Protein AF-A0A2E5DAK0-F1 (afdb_monomer)

Foldseek 3Di:
DDDDDDDDDDDDDDDDDDDDDPVVVVVVPPDPVPPVPDQDPVRQVVLLVVLCVVQVNVVQLVQCVFFVGGDDDCVSLVQDLVLLVVLVVLVQVVVCVQQVFGQDPVAGTPDQGQCVVNQDPVCVVQVWGDFKDKDWPVVVRDVSQVCVLVRSNVLSSQCNQQHVPPDDDDIDMDMRGHDDCGNHPDPDQWDPCVPPDDQADSGDPDDDDDDDSDDQDVVRPHDDGGTPPVVVSDIDDDDD

Mean predicted aligned error: 11.24 Å

Sequence (240 aa):
MTRRERGVSLIVRGWLGGSMTKQQAKQKKGVEKKTPFAVSSRGLQKARQKLVAELGLEKYVLDLDLNGYAVVPPEVTGVTAAQLDRLTEVLLAKSEELVGCPFTIAEGAASELDFGDYRGTLELQSGAKPSQFQLMQLCTFDRSFRDLAVNPVATALMRYVIGPYTTRFSSHNCFVKWKGEGYGESLGLHCDQGGVPQPWGRVALNANCNWCLTDYTLADGAFACVAGSHHRNSQPVMPQ

Radius of gyration: 28.24 Å; Cα contacts (8 Å, |Δ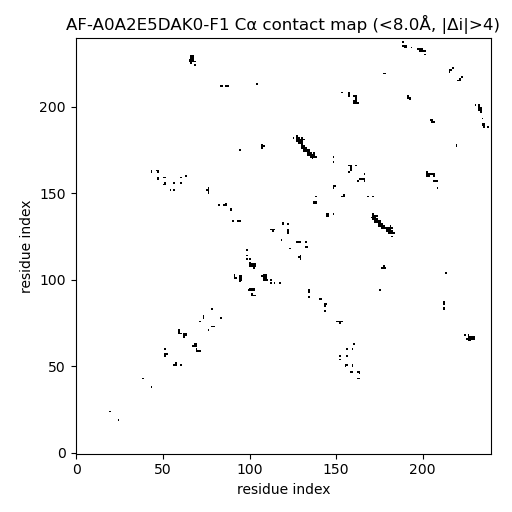i|>4): 210; chains: 1; bounding box: 59×64×84 Å

Structure (mmCIF, N/CA/C/O backbone):
data_AF-A0A2E5DAK0-F1
#
_entry.id   AF-A0A2E5DAK0-F1
#
loop_
_atom_site.group_PDB
_atom_site.id
_atom_site.type_symbol
_atom_site.label_atom_id
_atom_site.label_alt_id
_atom_site.label_comp_id
_atom_site.label_asym_id
_atom_site.label_entity_id
_atom_site.label_seq_id
_atom_site.pdbx_PDB_ins_code
_atom_site.Cartn_x
_atom_site.Cartn_y
_atom_site.Cartn_z
_atom_site.occupancy
_atom_site.B_iso_or_equiv
_atom_site.auth_seq_id
_atom_site.auth_comp_id
_atom_site.auth_asym_id
_atom_site.auth_atom_id
_atom_site.pdbx_PDB_model_num
ATOM 1 N N . MET A 1 1 ? 18.758 49.697 50.936 1.00 40.31 1 MET A N 1
ATOM 2 C CA . MET A 1 1 ? 18.368 48.790 49.840 1.00 40.31 1 MET A CA 1
ATOM 3 C C . MET A 1 1 ? 17.994 47.453 50.462 1.00 40.31 1 MET A C 1
ATOM 5 O O . MET A 1 1 ? 18.894 46.683 50.725 1.00 40.31 1 MET A O 1
ATOM 9 N N . THR A 1 2 ? 16.713 47.264 50.800 1.00 34.56 2 THR A N 1
ATOM 10 C CA . THR A 1 2 ? 15.966 45.990 50.953 1.00 34.56 2 THR A CA 1
ATOM 11 C C . THR A 1 2 ? 14.634 46.313 51.632 1.00 34.56 2 THR A C 1
ATOM 13 O O . THR A 1 2 ? 14.552 47.123 52.553 1.00 34.56 2 THR A O 1
ATOM 16 N N . ARG A 1 3 ? 13.562 45.757 51.072 1.00 30.48 3 ARG A N 1
ATOM 17 C CA . ARG A 1 3 ? 12.163 46.112 51.304 1.00 30.48 3 ARG A CA 1
ATOM 18 C C . ARG A 1 3 ? 11.497 44.986 52.106 1.00 30.48 3 ARG A C 1
ATOM 20 O O . ARG A 1 3 ? 11.548 43.847 51.670 1.00 30.48 3 ARG A O 1
ATOM 27 N N . ARG A 1 4 ? 10.921 45.376 53.251 1.00 31.42 4 ARG A N 1
ATOM 28 C CA . ARG A 1 4 ? 9.650 44.971 53.902 1.00 31.42 4 ARG A CA 1
ATOM 29 C C . ARG A 1 4 ? 9.160 43.511 53.768 1.00 31.42 4 ARG A C 1
ATOM 31 O O . ARG A 1 4 ? 8.955 43.049 52.65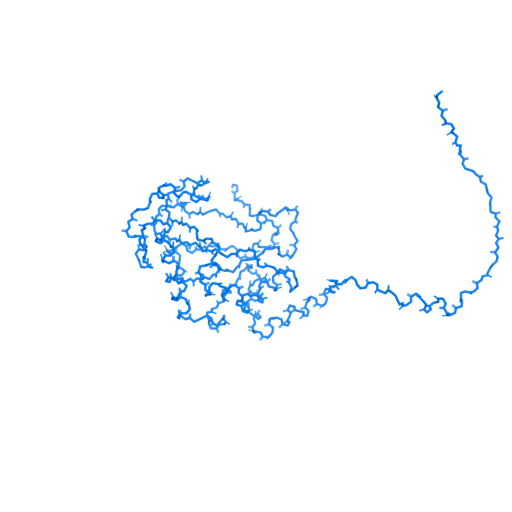9 1.00 31.42 4 ARG A O 1
ATOM 38 N N . GLU A 1 5 ? 9.037 42.767 54.881 1.00 31.27 5 GLU A N 1
ATOM 39 C CA . GLU A 1 5 ? 7.862 42.658 55.806 1.00 31.27 5 GLU A CA 1
ATOM 40 C C . GLU A 1 5 ? 6.700 41.817 55.230 1.00 31.27 5 GLU A C 1
ATOM 42 O O . GLU A 1 5 ? 6.468 41.853 54.034 1.00 31.27 5 GLU A O 1
ATOM 47 N N . ARG A 1 6 ? 5.850 41.096 55.972 1.00 29.55 6 ARG A N 1
ATOM 48 C CA . ARG A 1 6 ? 5.701 40.717 57.389 1.00 29.55 6 ARG A CA 1
ATOM 49 C C . ARG A 1 6 ? 4.697 39.547 57.412 1.00 29.55 6 ARG A C 1
ATOM 51 O O . ARG A 1 6 ? 3.859 39.436 56.520 1.00 29.55 6 ARG A O 1
ATOM 58 N N . GLY A 1 7 ? 4.796 38.702 58.437 1.00 28.83 7 GLY A N 1
ATOM 59 C CA . GLY A 1 7 ? 3.911 37.563 58.679 1.00 28.83 7 GLY A CA 1
ATOM 60 C C . GLY A 1 7 ? 2.454 37.942 58.957 1.00 28.83 7 GLY A C 1
ATOM 61 O O . GLY A 1 7 ? 2.141 39.049 59.394 1.00 28.83 7 GLY A O 1
ATOM 62 N N . VAL A 1 8 ? 1.576 36.978 58.691 1.00 25.95 8 VAL A N 1
ATOM 63 C CA . VAL A 1 8 ? 0.124 37.056 58.854 1.00 25.95 8 VAL A CA 1
ATOM 64 C C . VAL A 1 8 ? -0.276 36.446 60.192 1.00 25.95 8 VAL A C 1
ATOM 66 O O . VAL A 1 8 ? 0.151 35.342 60.524 1.00 25.95 8 VAL A O 1
ATOM 69 N N . SER A 1 9 ? -1.153 37.136 60.921 1.00 24.05 9 SER A N 1
ATOM 70 C CA . SER A 1 9 ? -2.039 36.506 61.894 1.00 24.05 9 SER A CA 1
ATOM 71 C C . SER A 1 9 ? -3.313 37.329 62.108 1.00 24.05 9 SER A C 1
ATOM 73 O O . SER A 1 9 ? -3.270 38.559 62.092 1.00 24.05 9 SER A O 1
ATOM 75 N N . LEU A 1 10 ? -4.383 36.582 62.408 1.00 23.94 10 LEU A N 1
ATOM 76 C CA . LEU A 1 10 ? -5.485 36.868 63.337 1.00 23.94 10 LEU A CA 1
ATOM 77 C C . LEU A 1 10 ? -6.918 37.140 62.784 1.00 23.94 10 LEU A C 1
ATOM 79 O O . LEU A 1 10 ? -7.191 38.112 62.092 1.00 23.94 10 LEU A O 1
ATOM 83 N N . ILE A 1 11 ? -7.823 36.295 63.312 1.00 27.47 11 ILE A N 1
ATOM 84 C CA . ILE A 1 11 ? -9.233 36.475 63.742 1.00 27.47 11 ILE A CA 1
ATOM 85 C C . ILE A 1 11 ? -10.407 36.275 62.766 1.00 27.47 11 ILE A C 1
ATOM 87 O O . ILE A 1 11 ? -10.639 36.997 61.805 1.00 27.47 11 ILE A O 1
ATOM 91 N N . VAL A 1 12 ? -11.235 35.318 63.200 1.00 33.38 12 VAL A N 1
ATOM 92 C CA . VAL A 1 12 ? -12.603 34.946 62.820 1.00 33.38 12 VAL A CA 1
ATOM 93 C C . VAL A 1 12 ? -13.643 35.965 63.317 1.00 33.38 12 VAL A C 1
ATOM 95 O O . VAL A 1 12 ? -13.653 36.311 64.496 1.00 33.38 12 VAL A O 1
ATOM 98 N N . ARG A 1 13 ? -14.625 36.314 62.475 1.00 27.95 13 ARG A N 1
ATOM 99 C CA . ARG A 1 13 ? -16.003 36.643 62.900 1.00 27.95 13 ARG A CA 1
ATOM 100 C C . ARG A 1 13 ? -16.998 36.071 61.888 1.00 27.95 13 ARG A C 1
ATOM 102 O O . ARG A 1 13 ? -16.832 36.257 60.688 1.00 27.95 13 ARG A O 1
ATOM 109 N N . GLY A 1 14 ? -17.994 35.342 62.388 1.00 30.47 14 GLY A N 1
ATOM 110 C CA . GLY A 1 14 ? -19.021 34.675 61.588 1.00 30.47 14 GLY A CA 1
ATOM 111 C C . GLY A 1 14 ? -20.203 35.570 61.216 1.00 30.47 14 GLY A C 1
ATOM 112 O O . GLY A 1 14 ? -20.464 36.573 61.878 1.00 30.47 14 GLY A O 1
ATOM 113 N N . TRP A 1 15 ? -20.954 35.152 60.193 1.00 26.44 15 TRP A N 1
ATOM 114 C CA . TRP A 1 15 ? -22.358 35.519 60.016 1.00 26.44 15 TRP A CA 1
ATOM 115 C C . TRP A 1 15 ? -23.132 34.444 59.234 1.00 26.44 15 TRP A C 1
ATOM 117 O O . TRP A 1 15 ? -22.549 33.605 58.550 1.00 26.44 15 TRP A O 1
ATOM 127 N N . LEU A 1 16 ? -24.444 34.453 59.454 1.00 31.69 16 LEU A N 1
ATOM 128 C CA . LEU A 1 16 ? -25.414 33.367 59.339 1.00 31.69 16 LEU A CA 1
ATOM 129 C C . LEU A 1 16 ? -25.914 33.035 57.919 1.00 31.69 16 LEU A C 1
ATOM 131 O O . LEU A 1 16 ? -25.930 33.867 57.020 1.00 31.69 16 LEU A O 1
ATOM 135 N N . GLY A 1 17 ? -26.396 31.791 57.814 1.00 37.12 17 GLY A N 1
ATOM 136 C CA . GLY A 1 17 ? -27.348 31.207 56.862 1.00 37.12 17 GLY A CA 1
ATOM 137 C C . GLY A 1 17 ? -27.966 32.077 55.763 1.00 37.12 17 GLY A C 1
ATOM 138 O O . GLY A 1 17 ? -28.750 32.982 56.025 1.00 37.12 17 GLY A O 1
ATOM 139 N N . GLY A 1 18 ? -27.757 31.642 54.520 1.00 33.09 18 GLY A N 1
ATOM 140 C CA . GLY A 1 18 ? -28.614 31.957 53.380 1.00 33.09 18 GLY A CA 1
ATOM 141 C C . GLY A 1 18 ? -28.899 30.682 52.588 1.00 33.09 18 GLY A C 1
ATOM 142 O O . GLY A 1 18 ? -27.988 30.088 52.012 1.00 33.09 18 GLY A O 1
ATOM 143 N N . SER A 1 19 ? -30.153 30.227 52.579 1.00 44.28 19 SER A N 1
ATOM 144 C CA . SER A 1 19 ? -30.584 29.088 51.765 1.00 44.28 19 SER A CA 1
ATOM 145 C C . SER A 1 19 ? -30.458 29.425 50.277 1.00 44.28 19 SER A C 1
ATOM 147 O O . SER A 1 19 ? -31.072 30.388 49.812 1.00 44.28 19 SER A O 1
ATOM 149 N N . MET A 1 20 ? -29.726 28.613 49.511 1.00 43.25 20 MET A N 1
ATOM 150 C CA . MET A 1 20 ? -29.756 28.688 48.048 1.00 43.25 20 MET A CA 1
ATOM 151 C C . MET A 1 20 ? -31.170 28.370 47.550 1.00 43.25 20 MET A C 1
ATOM 153 O O . MET A 1 20 ? -31.687 27.268 47.745 1.00 43.25 20 MET A O 1
ATOM 157 N N . THR A 1 21 ? -31.805 29.332 46.888 1.00 56.03 21 THR A N 1
ATOM 158 C CA . THR A 1 21 ? -33.103 29.134 46.242 1.00 56.03 21 THR A CA 1
ATOM 159 C C . THR A 1 21 ? -32.962 28.196 45.039 1.00 56.03 21 THR A C 1
ATOM 161 O O . THR A 1 21 ? -31.960 28.203 44.319 1.00 56.03 21 THR A O 1
ATOM 164 N N . LYS A 1 22 ? -34.007 27.398 44.767 1.00 50.44 22 LYS A N 1
ATOM 165 C CA . LYS A 1 22 ? -34.083 26.441 43.638 1.00 50.44 22 LYS A CA 1
ATOM 166 C C . LYS A 1 22 ? -33.814 27.072 42.253 1.00 50.44 22 LYS A C 1
ATOM 168 O O . LYS A 1 22 ? -33.585 26.341 41.291 1.00 50.44 22 LYS A O 1
ATOM 173 N N . GLN A 1 23 ? -33.803 28.404 42.143 1.00 46.31 23 GLN A N 1
ATOM 174 C CA . GLN A 1 23 ? -33.426 29.138 40.931 1.00 46.31 23 GLN A CA 1
ATOM 175 C C . GLN A 1 23 ? -31.910 29.151 40.667 1.00 46.31 23 GLN A C 1
ATOM 177 O O . GLN A 1 23 ? -31.513 28.986 39.515 1.00 46.31 23 GLN A O 1
ATOM 182 N N . GLN A 1 24 ? -31.050 29.218 41.692 1.00 42.66 24 GLN A N 1
ATOM 183 C CA . GLN A 1 24 ? -29.589 29.177 41.498 1.00 42.66 24 GLN A CA 1
ATOM 184 C C . GLN A 1 24 ? -29.078 27.766 41.152 1.00 42.66 24 GLN A C 1
ATOM 186 O O . GLN A 1 24 ? -28.102 27.614 40.416 1.00 42.66 24 GLN A O 1
ATOM 191 N N . ALA A 1 25 ? -29.791 26.717 41.578 1.00 43.03 25 ALA A N 1
ATOM 192 C CA . ALA A 1 25 ? -29.505 25.336 41.177 1.00 43.03 25 ALA A CA 1
ATOM 193 C C . ALA A 1 25 ? -29.915 25.025 39.720 1.00 43.03 25 ALA A C 1
ATOM 195 O O . ALA A 1 25 ? -29.355 24.118 39.102 1.00 43.03 25 ALA A O 1
ATOM 196 N N . LYS A 1 26 ? -30.862 25.781 39.142 1.00 40.97 26 LYS A N 1
ATOM 197 C CA . LYS A 1 26 ? -31.282 25.626 37.736 1.00 40.97 26 LYS A CA 1
ATOM 198 C C . LYS A 1 26 ? -30.338 26.317 36.747 1.00 40.97 26 LYS A C 1
ATOM 200 O O . LYS A 1 26 ? -30.220 25.853 35.619 1.00 40.97 26 LYS A O 1
ATOM 205 N N . GLN A 1 27 ? -29.610 27.351 37.170 1.00 35.75 27 GLN A N 1
ATOM 206 C CA . GLN A 1 27 ? -28.697 28.100 36.294 1.00 35.75 27 GLN A CA 1
ATOM 207 C C . GLN A 1 27 ? -27.314 27.446 36.118 1.00 35.75 27 GLN A C 1
ATOM 209 O O . GLN A 1 27 ? -26.615 27.743 35.155 1.00 35.75 27 GLN A O 1
ATOM 214 N N . LYS A 1 28 ? -26.945 26.477 36.970 1.00 36.50 28 LYS A N 1
ATOM 215 C CA . LYS A 1 28 ? -25.747 25.632 36.779 1.00 36.50 28 LYS A CA 1
ATOM 216 C C . LYS A 1 28 ? -25.962 24.414 35.866 1.00 36.50 28 LYS A C 1
ATOM 218 O O . LYS A 1 28 ? -25.006 23.697 35.593 1.00 36.50 28 LYS A O 1
ATOM 223 N N . LYS A 1 29 ? -27.182 24.173 35.369 1.00 42.81 29 LYS A N 1
ATOM 224 C CA . LYS A 1 29 ? -27.509 23.019 34.505 1.00 42.81 29 LYS A CA 1
ATOM 225 C C . LYS A 1 29 ? -27.410 23.288 32.997 1.00 42.81 29 LYS A C 1
ATOM 227 O O . LYS A 1 29 ? -27.890 22.479 32.213 1.00 42.81 29 LYS A O 1
ATOM 232 N N . GLY A 1 30 ? -26.804 24.396 32.576 1.00 46.00 30 GLY A N 1
ATOM 233 C CA . GLY A 1 30 ? -26.933 24.846 31.191 1.00 46.00 30 GLY A CA 1
ATOM 234 C C . GLY A 1 30 ? -25.714 25.521 30.590 1.00 46.00 30 GLY A C 1
ATOM 235 O O . GLY A 1 30 ? -25.911 26.463 29.846 1.00 46.00 30 GLY A O 1
ATOM 236 N N . VAL A 1 31 ? -24.489 25.073 30.882 1.00 43.28 31 VAL A N 1
ATOM 237 C CA . VAL A 1 31 ? -23.343 25.303 29.981 1.00 43.28 31 VAL A CA 1
ATOM 238 C C . VAL A 1 31 ? -22.362 24.133 30.121 1.00 43.28 31 VAL A C 1
ATOM 240 O O . VAL A 1 31 ? -21.257 24.274 30.638 1.00 43.28 31 VAL A O 1
ATOM 243 N N . GLU A 1 32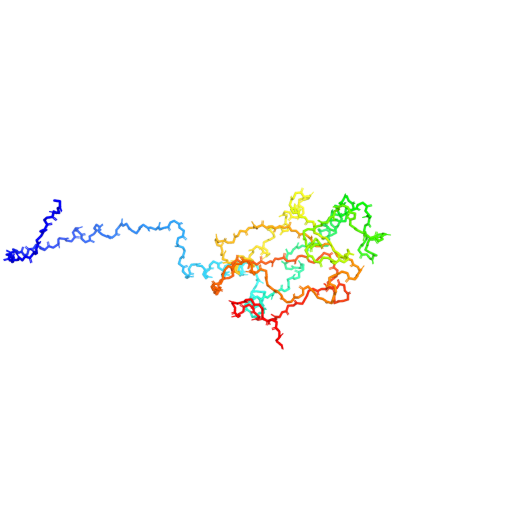 ? -22.749 22.944 29.655 1.00 45.06 32 GLU A N 1
ATOM 244 C CA . GLU A 1 32 ? -21.727 22.036 29.131 1.00 45.06 32 GLU A CA 1
ATOM 245 C C . GLU A 1 32 ? -21.143 22.752 27.911 1.00 45.06 32 GLU A C 1
ATOM 247 O O . GLU A 1 32 ? -21.757 22.785 26.842 1.00 45.06 32 GLU A O 1
ATOM 252 N N . LYS A 1 33 ? -19.973 23.381 28.069 1.00 44.38 33 LYS A N 1
ATOM 253 C CA . LYS A 1 33 ? -19.125 23.712 26.924 1.00 44.38 33 LYS A CA 1
ATOM 254 C C . LYS A 1 33 ? -18.752 22.377 26.287 1.00 44.38 33 LYS A C 1
ATOM 256 O O . LYS A 1 33 ? -17.733 21.791 26.640 1.00 44.38 33 LYS A O 1
ATOM 261 N N . LYS A 1 34 ? -19.599 21.864 25.391 1.00 46.09 34 LYS A N 1
ATOM 262 C CA . LYS A 1 34 ? -19.228 20.767 24.504 1.00 46.09 34 LYS A CA 1
ATOM 263 C C . LYS A 1 34 ? -18.052 21.277 23.693 1.00 46.09 34 LYS A C 1
ATOM 265 O O . LYS A 1 34 ? -18.216 22.102 22.798 1.00 46.09 34 LYS A O 1
ATOM 270 N N . THR A 1 35 ? -16.856 20.836 24.062 1.00 46.69 35 THR A N 1
ATOM 271 C CA . THR A 1 35 ? -15.675 20.956 23.220 1.00 46.69 35 THR A CA 1
ATOM 272 C C . THR A 1 35 ? -16.076 20.395 21.857 1.00 46.69 35 THR A C 1
ATOM 274 O O . THR A 1 35 ? -16.517 19.244 21.805 1.00 46.69 35 THR A O 1
ATOM 277 N N . PRO A 1 36 ? -15.982 21.173 20.765 1.00 46.22 36 PRO A N 1
ATOM 278 C CA . PRO A 1 36 ? -16.636 20.846 19.494 1.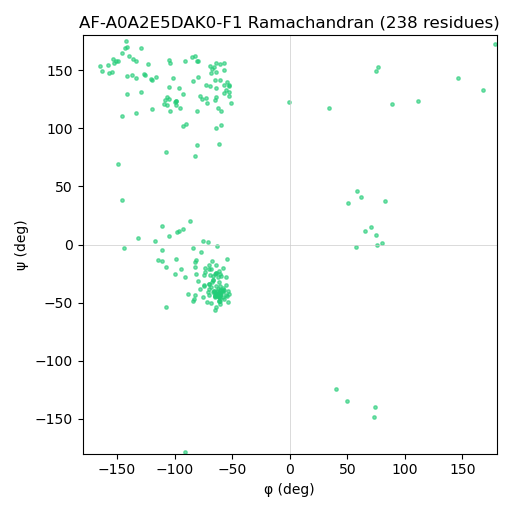00 46.22 36 PRO A CA 1
ATOM 279 C C . PRO A 1 36 ? -16.141 19.546 18.828 1.00 46.22 36 PRO A C 1
ATOM 281 O O . PRO A 1 36 ? -16.683 19.139 17.808 1.00 46.22 36 PRO A O 1
ATOM 284 N N . PHE A 1 37 ? -15.163 18.858 19.429 1.00 53.44 37 PHE A N 1
ATOM 285 C CA . PHE A 1 37 ? -14.540 17.637 18.917 1.00 53.44 37 PHE A CA 1
ATOM 286 C C . PHE A 1 37 ? -14.425 16.491 19.938 1.00 53.44 37 PHE A C 1
ATOM 288 O O . PHE A 1 37 ? -13.831 15.460 19.629 1.00 53.44 37 PHE A O 1
ATOM 295 N N . ALA A 1 38 ? -14.976 16.622 21.150 1.00 63.38 38 ALA A N 1
ATOM 296 C CA . ALA A 1 38 ? -14.872 15.564 22.156 1.00 63.38 38 ALA A CA 1
ATOM 297 C C . ALA A 1 38 ? -15.913 14.456 21.908 1.00 63.38 38 ALA A C 1
ATOM 299 O O . ALA A 1 38 ? -17.008 14.463 22.472 1.00 63.38 38 ALA A O 1
ATOM 300 N N . VAL A 1 39 ? -15.580 13.485 21.053 1.00 73.38 39 VAL A N 1
ATOM 301 C CA . VAL A 1 39 ? -16.362 12.247 20.917 1.00 73.38 39 VAL A CA 1
ATOM 302 C C . VAL A 1 39 ? -16.025 11.323 22.088 1.00 73.38 39 VAL A C 1
ATOM 304 O O . VAL A 1 39 ? -14.859 11.039 22.350 1.00 73.38 39 VAL A O 1
ATOM 307 N N . SER A 1 40 ? -17.043 10.838 22.804 1.00 82.75 40 SER A N 1
ATOM 308 C CA . SER A 1 40 ? -16.839 9.869 23.892 1.00 82.75 40 SER A CA 1
ATOM 309 C C . SER A 1 40 ? -16.202 8.565 23.387 1.00 82.75 40 SER A C 1
ATOM 311 O O . SER A 1 40 ? -16.408 8.180 22.236 1.00 82.75 40 SER A O 1
ATOM 313 N N . SER A 1 41 ? -15.510 7.824 24.258 1.00 83.31 41 SER A N 1
ATOM 314 C CA . SER A 1 41 ? -14.941 6.504 23.925 1.00 83.31 41 SER A CA 1
ATOM 315 C C . SER A 1 41 ? -15.982 5.538 23.342 1.00 83.31 41 SER A C 1
ATOM 317 O O . SER A 1 41 ? -15.737 4.896 22.323 1.00 83.31 41 SER A O 1
ATOM 319 N N . ARG A 1 42 ? -17.191 5.512 23.921 1.00 87.81 42 ARG A N 1
ATOM 320 C CA . ARG A 1 42 ? -18.338 4.754 23.390 1.00 87.81 42 ARG A CA 1
ATOM 321 C C . ARG A 1 42 ? -18.769 5.232 22.003 1.00 87.81 42 ARG A C 1
ATOM 323 O O . ARG A 1 42 ? -19.136 4.416 21.165 1.00 87.81 42 ARG A O 1
ATOM 330 N N . GLY A 1 43 ? -18.726 6.540 21.752 1.00 89.88 43 GLY A N 1
ATOM 331 C CA . GLY A 1 43 ? -19.008 7.116 20.436 1.00 89.88 43 GLY A CA 1
ATOM 332 C C . GLY A 1 43 ? -17.984 6.689 19.382 1.00 89.88 43 GLY A C 1
ATOM 333 O O . GLY A 1 43 ? -18.373 6.290 18.289 1.00 89.88 43 GLY A O 1
ATOM 334 N N . LEU A 1 44 ? -16.694 6.693 19.730 1.00 89.38 44 LEU A N 1
ATOM 335 C CA . LEU A 1 44 ? -15.619 6.224 18.849 1.00 89.38 44 LEU A CA 1
ATOM 336 C C . LEU A 1 44 ? -15.762 4.735 18.519 1.00 89.38 44 LEU A C 1
ATOM 338 O O . LEU A 1 44 ? -15.637 4.355 17.357 1.00 89.38 44 LEU A O 1
ATOM 342 N N . GLN A 1 45 ? -16.072 3.902 19.516 1.00 90.44 45 GLN A N 1
ATOM 343 C CA . GLN A 1 45 ? -16.282 2.469 19.307 1.00 90.44 45 GLN A CA 1
ATOM 344 C C . GLN A 1 45 ? -17.473 2.201 18.380 1.00 90.44 45 GLN A C 1
ATOM 346 O O . GLN A 1 45 ? -17.343 1.425 17.438 1.00 90.44 45 GLN A O 1
ATOM 351 N N . LYS A 1 46 ? -18.601 2.895 18.582 1.00 93.62 46 LYS A N 1
ATOM 352 C CA . LYS A 1 46 ? -19.759 2.801 17.680 1.00 93.62 46 LYS A CA 1
ATOM 353 C C . LYS A 1 46 ? -19.419 3.234 16.254 1.00 93.62 46 LYS A C 1
ATOM 355 O O . LYS A 1 46 ? -19.847 2.584 15.308 1.00 93.62 46 LYS A O 1
ATOM 360 N N . ALA A 1 47 ? -18.649 4.311 16.089 1.00 93.81 47 ALA A N 1
ATOM 361 C CA . ALA A 1 47 ? -18.228 4.777 14.769 1.00 93.81 47 ALA A CA 1
ATOM 362 C C . ALA A 1 47 ? -17.327 3.754 14.058 1.00 93.81 47 ALA A C 1
ATOM 364 O O . ALA A 1 47 ? -17.528 3.497 12.875 1.00 93.81 47 ALA A O 1
ATOM 365 N N . ARG A 1 48 ? -16.389 3.122 14.780 1.00 93.62 48 ARG A N 1
ATOM 366 C CA . ARG A 1 48 ? -15.578 2.014 14.250 1.00 93.62 48 ARG A CA 1
ATOM 367 C C . ARG A 1 48 ? -16.442 0.832 13.823 1.00 93.62 48 ARG A C 1
ATOM 369 O O . ARG A 1 48 ? -16.328 0.390 12.691 1.00 93.62 48 ARG A O 1
ATOM 376 N N . GLN A 1 49 ? -17.337 0.369 14.695 1.00 93.88 49 GLN A N 1
ATOM 377 C CA . GLN A 1 49 ? -18.240 -0.749 14.395 1.00 93.88 49 GLN A CA 1
ATOM 378 C C . GLN A 1 49 ? -19.099 -0.475 13.161 1.00 93.88 49 GLN A C 1
ATOM 380 O O . GLN A 1 49 ? -19.267 -1.354 12.326 1.00 93.88 49 GLN A O 1
ATOM 385 N N . LYS A 1 50 ? -19.593 0.759 13.019 1.00 95.00 50 LYS A N 1
ATOM 386 C CA . LYS A 1 50 ? -20.370 1.174 11.853 1.00 95.00 50 LYS A CA 1
ATOM 387 C C . LYS A 1 50 ? -19.565 1.062 10.550 1.00 95.00 50 LYS A C 1
ATOM 389 O O . LYS A 1 50 ? -20.063 0.464 9.608 1.00 95.00 50 LYS A O 1
ATOM 394 N N . LEU A 1 51 ? -18.332 1.585 10.517 1.00 93.81 51 LEU A N 1
ATOM 395 C CA . LEU A 1 51 ? -17.452 1.509 9.337 1.00 93.81 51 LEU A CA 1
ATOM 396 C C . LEU A 1 51 ? -17.206 0.064 8.885 1.00 93.81 51 LEU A C 1
ATOM 398 O O . LEU A 1 51 ? -17.142 -0.208 7.692 1.00 93.81 51 LEU A O 1
ATOM 402 N N . VAL A 1 52 ? -17.048 -0.839 9.853 1.00 94.50 52 VAL A N 1
ATOM 403 C CA . VAL A 1 52 ? -16.777 -2.257 9.604 1.00 94.50 52 VAL A CA 1
ATOM 404 C C . VAL A 1 52 ? -18.018 -2.961 9.067 1.00 94.50 52 VAL A C 1
ATOM 406 O O . VAL A 1 52 ? -17.937 -3.608 8.027 1.00 94.50 52 VAL A O 1
ATOM 409 N N . ALA A 1 53 ? -19.160 -2.782 9.731 1.00 96.25 53 ALA A N 1
ATOM 410 C CA . ALA A 1 53 ? -20.397 -3.479 9.395 1.00 96.25 53 ALA A CA 1
ATOM 411 C C . ALA A 1 53 ? -20.989 -3.048 8.044 1.00 96.25 53 ALA A C 1
ATOM 413 O O . ALA A 1 53 ? -21.526 -3.877 7.319 1.00 96.25 53 ALA A O 1
ATOM 414 N N . GLU A 1 54 ? -20.884 -1.764 7.678 1.00 96.25 54 GLU A N 1
ATOM 415 C CA . GLU A 1 54 ? -21.407 -1.260 6.396 1.00 96.25 54 GLU A CA 1
ATOM 416 C C . GLU A 1 54 ? -20.697 -1.866 5.175 1.00 96.25 54 GLU A C 1
ATOM 418 O O . GLU A 1 54 ? -21.280 -1.914 4.095 1.00 96.25 54 GLU A O 1
ATOM 423 N N . LEU A 1 55 ? -19.456 -2.328 5.348 1.00 96.88 55 LEU A N 1
ATOM 424 C CA . LEU A 1 55 ? -18.608 -2.860 4.279 1.00 96.88 55 LEU A CA 1
ATOM 425 C C . LEU A 1 55 ? -18.243 -4.344 4.473 1.00 96.88 55 LEU A C 1
ATOM 427 O O . LEU A 1 55 ? -17.481 -4.883 3.675 1.00 96.88 55 LEU A O 1
ATOM 431 N N . GLY A 1 56 ? -18.754 -5.002 5.521 1.00 97.56 56 GLY A N 1
ATOM 432 C CA . GLY A 1 56 ? -18.459 -6.409 5.822 1.00 97.56 56 GLY A CA 1
ATOM 433 C C . GLY A 1 56 ? -16.975 -6.685 6.102 1.00 97.56 56 GLY A C 1
ATOM 434 O O . GLY A 1 56 ? -16.412 -7.658 5.597 1.00 97.56 56 GLY A O 1
ATOM 435 N N . LEU A 1 57 ? -16.305 -5.793 6.842 1.00 98.44 57 LEU A N 1
ATOM 436 C CA . LEU A 1 57 ? -14.848 -5.826 7.040 1.00 98.44 57 LEU A CA 1
ATOM 437 C C . LEU A 1 57 ? -14.398 -6.529 8.330 1.00 98.44 57 LEU A C 1
ATOM 439 O O . LEU A 1 57 ? -13.232 -6.414 8.710 1.00 98.44 57 LEU A O 1
ATOM 443 N N . GLU A 1 58 ? -15.289 -7.242 9.021 1.00 98.19 58 GLU A N 1
ATOM 444 C CA . GLU A 1 58 ? -15.045 -7.818 10.350 1.00 98.19 58 GLU A CA 1
ATOM 445 C C . GLU A 1 58 ? -13.812 -8.720 10.370 1.00 98.19 58 GLU A C 1
ATOM 447 O O . GLU A 1 58 ? -12.983 -8.621 11.275 1.00 98.19 58 GLU A O 1
ATOM 452 N N . LYS A 1 59 ? -13.663 -9.560 9.340 1.00 98.00 59 LYS A N 1
ATOM 453 C CA . LYS A 1 59 ? -12.509 -10.452 9.188 1.00 98.00 59 LYS A CA 1
ATOM 454 C C . LYS A 1 59 ? -11.195 -9.668 9.102 1.00 98.00 59 LYS A C 1
ATOM 456 O O . LYS A 1 59 ? -10.253 -9.977 9.819 1.00 98.00 59 LYS A O 1
ATOM 461 N N . TYR A 1 60 ? -11.137 -8.642 8.255 1.00 98.50 60 TYR A N 1
ATOM 462 C CA . TYR A 1 60 ? -9.909 -7.871 8.026 1.00 98.50 60 TYR A CA 1
ATOM 463 C C . TYR A 1 60 ? -9.532 -7.022 9.235 1.00 98.50 60 TYR A C 1
ATOM 465 O O . TYR A 1 60 ? -8.356 -6.842 9.534 1.00 98.50 60 TYR A O 1
ATOM 473 N N . VAL A 1 61 ? -10.530 -6.524 9.961 1.00 97.62 61 VAL A N 1
ATOM 474 C CA . VAL A 1 61 ? -10.307 -5.861 11.243 1.00 97.62 61 VAL A CA 1
ATOM 475 C C . VAL A 1 61 ? -9.747 -6.822 12.288 1.00 97.62 61 VAL A C 1
ATOM 477 O O . VAL A 1 61 ? -8.815 -6.451 12.996 1.00 97.62 61 VAL A O 1
ATOM 480 N N . LEU A 1 62 ? -10.260 -8.052 12.358 1.00 97.88 62 LEU A N 1
ATOM 481 C CA . LEU A 1 62 ? -9.709 -9.071 13.247 1.00 97.88 62 LEU A CA 1
ATOM 482 C C . LEU A 1 62 ? -8.246 -9.385 12.899 1.00 97.88 62 LEU A C 1
ATOM 484 O O . LEU A 1 62 ? -7.411 -9.449 13.800 1.00 97.88 62 LEU A O 1
ATOM 488 N N . ASP A 1 63 ? -7.924 -9.516 11.610 1.00 98.25 63 ASP A N 1
ATOM 489 C CA . ASP A 1 63 ? -6.547 -9.725 11.148 1.00 98.25 63 ASP A CA 1
ATOM 490 C C . ASP A 1 63 ? -5.634 -8.551 11.543 1.00 98.25 63 ASP A C 1
ATOM 492 O O . ASP A 1 63 ? -4.542 -8.774 12.064 1.00 98.25 63 ASP A O 1
ATOM 496 N N . LEU A 1 64 ? -6.091 -7.303 11.389 1.00 96.94 64 LEU A N 1
ATOM 497 C CA . LEU A 1 64 ? -5.343 -6.119 11.833 1.00 96.94 64 LEU A CA 1
ATOM 498 C C . LEU A 1 64 ? -5.114 -6.116 13.348 1.00 96.94 64 LEU A C 1
ATOM 500 O O . LEU A 1 64 ? -4.002 -5.838 13.801 1.00 96.94 64 LEU A O 1
ATOM 504 N N . ASP A 1 65 ? -6.142 -6.434 14.133 1.00 96.00 65 ASP A N 1
ATOM 505 C CA . ASP A 1 65 ? -6.047 -6.431 15.590 1.00 96.00 65 ASP A CA 1
ATOM 506 C C . ASP A 1 65 ? -5.095 -7.522 16.095 1.00 96.00 65 ASP A C 1
ATOM 508 O O . ASP A 1 65 ? -4.306 -7.241 16.993 1.00 96.00 65 ASP A O 1
ATOM 512 N N . LEU A 1 66 ? -5.122 -8.726 15.511 1.00 97.19 66 LEU A N 1
ATOM 513 C CA . LEU A 1 66 ? -4.287 -9.860 15.930 1.00 97.19 66 LEU A CA 1
ATOM 514 C C . LEU A 1 66 ? -2.867 -9.813 15.354 1.00 97.19 66 LEU A C 1
ATOM 516 O O . LEU A 1 66 ? -1.894 -10.079 16.059 1.00 97.19 66 LEU A O 1
ATOM 520 N N . ASN A 1 67 ? -2.739 -9.492 14.068 1.00 97.38 67 ASN A N 1
ATOM 521 C CA . ASN A 1 67 ? -1.497 -9.671 13.319 1.00 97.38 67 ASN A CA 1
ATOM 522 C C . ASN A 1 67 ? -0.783 -8.351 13.020 1.00 97.38 67 ASN A C 1
ATOM 524 O O . ASN A 1 67 ? 0.410 -8.371 12.722 1.00 97.38 67 ASN A O 1
ATOM 528 N N . GLY A 1 68 ? -1.482 -7.216 13.093 1.00 95.50 68 GLY A N 1
ATOM 529 C CA . GLY A 1 68 ? -0.950 -5.907 12.709 1.00 95.50 68 GLY A CA 1
ATOM 530 C C . GLY A 1 68 ? -0.976 -5.648 11.199 1.00 95.50 68 GLY A C 1
ATOM 531 O O . GLY A 1 68 ? -0.554 -4.583 10.759 1.00 95.50 68 GLY A O 1
ATOM 532 N N . TYR A 1 69 ? -1.487 -6.593 10.405 1.00 96.50 69 TYR A N 1
ATOM 533 C CA . TYR A 1 69 ? -1.693 -6.462 8.964 1.00 96.50 69 TYR A CA 1
ATOM 534 C C . TYR A 1 69 ? -2.903 -7.293 8.520 1.00 96.50 69 TYR A C 1
ATOM 536 O O . TYR A 1 69 ? -3.290 -8.248 9.191 1.00 96.50 69 TYR A O 1
ATOM 544 N N . ALA A 1 70 ? -3.477 -6.941 7.372 1.00 97.50 70 ALA A N 1
ATOM 545 C CA . ALA A 1 70 ? -4.521 -7.715 6.710 1.00 97.50 70 ALA A CA 1
ATOM 546 C C . ALA A 1 70 ? -4.313 -7.685 5.194 1.00 97.50 70 ALA A C 1
ATOM 548 O O . ALA A 1 70 ? -3.894 -6.665 4.643 1.00 97.50 70 ALA A O 1
ATOM 549 N N . VAL A 1 71 ? -4.633 -8.793 4.526 1.00 96.69 71 VAL A N 1
ATOM 550 C CA . VAL A 1 71 ? -4.620 -8.899 3.061 1.00 96.69 71 VAL A CA 1
ATOM 551 C C . VAL A 1 71 ? -6.061 -8.863 2.576 1.00 96.69 71 VAL A C 1
ATOM 553 O O . VAL A 1 71 ? -6.847 -9.754 2.897 1.00 96.69 71 VAL A O 1
ATOM 556 N N . VAL A 1 72 ? -6.413 -7.819 1.828 1.00 97.75 72 VAL A N 1
ATOM 557 C CA . VAL A 1 72 ? -7.775 -7.593 1.331 1.00 97.75 72 VAL A CA 1
ATOM 558 C C . VAL A 1 72 ? -7.792 -7.831 -0.176 1.00 97.75 72 VAL A C 1
ATOM 560 O O . VAL A 1 72 ? -7.048 -7.155 -0.888 1.00 97.75 72 VAL A O 1
ATOM 563 N N . PRO A 1 73 ? -8.607 -8.768 -0.683 1.00 96.75 73 PRO A N 1
ATOM 564 C CA . PRO A 1 73 ? -8.578 -9.117 -2.091 1.00 96.75 73 PRO A CA 1
ATOM 565 C C . PRO A 1 73 ? -9.400 -8.120 -2.941 1.00 96.75 73 PRO A C 1
ATOM 567 O O . PRO A 1 73 ? -10.237 -7.374 -2.402 1.00 96.75 73 PRO A O 1
ATOM 570 N N . PRO A 1 74 ? -9.180 -8.076 -4.268 1.00 95.75 74 PRO A N 1
ATOM 571 C CA . PRO A 1 74 ? -9.851 -7.138 -5.170 1.00 95.75 74 PRO A CA 1
ATOM 572 C C . PRO A 1 74 ? -11.383 -7.187 -5.109 1.00 95.75 74 PRO A C 1
ATOM 574 O O . PRO A 1 74 ? -12.026 -6.141 -5.155 1.00 95.75 74 PRO A O 1
ATOM 577 N N . GLU A 1 75 ? -11.979 -8.364 -4.898 1.00 96.81 75 GLU A N 1
ATOM 578 C CA . GLU A 1 75 ? -13.437 -8.558 -4.835 1.00 96.81 75 GLU A CA 1
ATOM 579 C C . GLU A 1 75 ? -14.077 -7.814 -3.658 1.00 96.81 75 GLU A C 1
ATOM 581 O O . GLU A 1 75 ? -15.257 -7.473 -3.707 1.00 96.81 75 GLU A O 1
ATOM 586 N N . VAL A 1 76 ? -13.301 -7.543 -2.604 1.00 98.12 76 VAL A N 1
ATOM 587 C CA . VAL A 1 76 ? -13.752 -6.741 -1.462 1.00 98.12 76 VAL A CA 1
ATOM 588 C C . VAL A 1 76 ? -13.485 -5.261 -1.694 1.00 98.12 76 VAL A C 1
ATOM 590 O O . VAL A 1 76 ? -14.339 -4.431 -1.398 1.00 98.12 76 VAL A O 1
ATOM 593 N N . THR A 1 77 ? -12.315 -4.906 -2.228 1.00 97.50 77 THR A N 1
ATOM 594 C CA . THR A 1 77 ? -11.963 -3.491 -2.453 1.00 97.50 77 THR A CA 1
ATOM 595 C C . THR A 1 77 ? -12.718 -2.857 -3.622 1.00 97.50 77 THR A C 1
ATOM 597 O O . THR A 1 77 ? -12.801 -1.629 -3.691 1.00 97.50 77 THR A O 1
ATOM 600 N N . GLY A 1 78 ? -13.256 -3.673 -4.532 1.00 97.06 78 GLY A N 1
ATOM 601 C CA . GLY A 1 78 ? -13.918 -3.239 -5.760 1.00 97.06 78 GLY A CA 1
ATOM 602 C C . GLY A 1 78 ? -12.955 -2.747 -6.843 1.00 97.06 78 GLY A C 1
ATOM 603 O O . GLY A 1 78 ? -13.408 -2.190 -7.841 1.00 97.06 78 GLY A O 1
ATOM 604 N N . VAL A 1 79 ? -11.641 -2.917 -6.655 1.00 96.69 79 VAL A N 1
ATOM 605 C CA . VAL A 1 79 ? -10.640 -2.565 -7.668 1.00 96.69 79 VAL A CA 1
ATOM 606 C C . VAL A 1 79 ? -10.643 -3.634 -8.757 1.00 96.69 79 VAL A C 1
ATOM 608 O O . VAL A 1 79 ? -10.496 -4.821 -8.487 1.00 96.69 79 VAL A O 1
ATOM 611 N N . THR A 1 80 ? -10.829 -3.207 -9.999 1.00 96.50 80 THR A N 1
ATOM 612 C CA . THR A 1 80 ? -10.907 -4.090 -11.170 1.00 96.50 80 THR A CA 1
ATOM 613 C C . THR A 1 80 ? -9.538 -4.309 -11.808 1.00 96.50 80 THR A C 1
ATOM 615 O O . THR A 1 80 ? -8.655 -3.459 -11.694 1.00 96.50 80 THR A O 1
ATOM 618 N N . ALA A 1 81 ? -9.383 -5.404 -12.557 1.00 95.00 81 ALA A N 1
ATOM 619 C CA . ALA A 1 81 ? -8.170 -5.666 -13.337 1.00 95.00 81 ALA A CA 1
ATOM 620 C C . ALA A 1 81 ? -7.825 -4.497 -14.279 1.00 95.00 81 ALA A C 1
ATOM 622 O O . ALA A 1 81 ? -6.705 -4.012 -14.259 1.00 95.00 81 ALA A O 1
ATOM 623 N N . ALA A 1 82 ? -8.816 -3.934 -14.979 1.00 95.94 82 ALA A N 1
ATOM 624 C CA . ALA A 1 82 ? -8.603 -2.784 -15.862 1.00 95.94 82 ALA A CA 1
ATOM 625 C C . ALA A 1 82 ? -8.094 -1.527 -15.126 1.00 95.94 82 ALA A C 1
ATOM 627 O O . ALA A 1 82 ? -7.341 -0.733 -15.688 1.00 95.94 82 ALA A O 1
ATOM 628 N N . GLN A 1 83 ? -8.495 -1.323 -13.864 1.00 96.25 83 GLN A N 1
ATOM 629 C CA . GLN A 1 83 ? -7.944 -0.239 -13.045 1.00 96.25 83 GLN A CA 1
ATOM 630 C C . GLN A 1 83 ? -6.493 -0.522 -12.650 1.00 96.25 83 GLN A C 1
ATOM 632 O O . GLN A 1 83 ? -5.685 0.403 -12.688 1.00 96.25 83 GLN A O 1
ATOM 637 N N . LEU A 1 84 ? -6.160 -1.770 -12.300 1.00 95.19 84 LEU A N 1
ATOM 638 C CA . LEU A 1 84 ? -4.778 -2.184 -12.031 1.00 95.19 84 LEU A CA 1
ATOM 639 C C . LEU A 1 84 ? -3.898 -2.002 -13.271 1.00 95.19 84 LEU A C 1
ATOM 641 O O . LEU A 1 84 ? -2.839 -1.392 -13.163 1.00 95.19 84 LEU A O 1
ATOM 645 N N . ASP A 1 85 ? -4.372 -2.417 -14.446 1.00 95.44 85 ASP A N 1
ATOM 646 C CA . ASP A 1 85 ? -3.661 -2.248 -15.716 1.00 95.44 85 ASP A CA 1
ATOM 647 C C . ASP A 1 85 ? -3.364 -0.770 -15.990 1.00 95.44 85 ASP A C 1
ATOM 649 O O . ASP A 1 85 ? -2.230 -0.410 -16.304 1.00 95.44 85 ASP A O 1
ATOM 653 N N . ARG A 1 86 ? -4.354 0.112 -15.787 1.00 97.00 86 ARG A N 1
ATOM 654 C CA . ARG A 1 86 ? -4.176 1.560 -15.956 1.00 97.00 86 ARG A CA 1
ATOM 655 C C . ARG A 1 86 ? -3.150 2.140 -14.983 1.00 97.00 86 ARG A C 1
ATOM 657 O O . ARG A 1 86 ? -2.341 2.980 -15.374 1.00 97.00 86 ARG A O 1
ATOM 664 N N . LEU A 1 87 ? -3.193 1.731 -13.717 1.00 97.25 87 LEU A N 1
ATOM 665 C CA . LEU A 1 87 ? -2.226 2.174 -12.711 1.00 97.25 87 LEU A CA 1
ATOM 666 C C . LEU A 1 87 ? -0.810 1.755 -13.114 1.00 97.25 87 LEU A C 1
ATOM 668 O O . LEU A 1 87 ? 0.102 2.579 -13.085 1.00 97.25 87 LEU A O 1
ATOM 672 N N . THR A 1 88 ? -0.645 0.500 -13.531 1.00 96.38 88 THR A N 1
ATOM 673 C CA . THR A 1 88 ? 0.642 -0.049 -13.955 1.00 96.38 88 THR A CA 1
ATOM 674 C C . THR A 1 88 ? 1.165 0.635 -15.215 1.00 96.38 88 THR A C 1
ATOM 676 O O . THR A 1 88 ? 2.321 1.045 -15.231 1.00 96.38 88 THR A O 1
ATOM 679 N N . GLU A 1 89 ? 0.321 0.855 -16.227 1.00 97.00 89 GLU A N 1
ATOM 680 C CA . GLU A 1 89 ? 0.669 1.600 -17.446 1.00 97.00 89 GLU A CA 1
ATOM 681 C C . GLU A 1 89 ? 1.232 2.990 -17.110 1.00 97.00 89 GLU A C 1
ATOM 683 O O . GLU A 1 89 ? 2.308 3.365 -17.580 1.00 97.00 89 GLU A O 1
ATOM 688 N N . VAL A 1 90 ? 0.539 3.746 -16.250 1.00 97.75 90 VAL A N 1
ATOM 689 C CA . VAL A 1 90 ? 0.981 5.093 -15.866 1.00 97.75 90 VAL A CA 1
ATOM 690 C C . VAL A 1 90 ? 2.295 5.048 -15.086 1.00 97.75 90 VAL A C 1
ATOM 692 O O . VAL A 1 90 ? 3.153 5.904 -15.304 1.00 97.75 90 VAL A O 1
ATOM 695 N N . LEU A 1 91 ? 2.472 4.075 -14.186 1.00 97.12 91 LEU A N 1
ATOM 696 C CA . LEU A 1 91 ? 3.719 3.934 -13.432 1.00 97.12 91 LEU A CA 1
ATOM 697 C C . LEU A 1 91 ? 4.890 3.589 -14.345 1.00 97.12 91 LEU A C 1
ATOM 699 O O . LEU A 1 91 ? 5.920 4.236 -14.221 1.00 97.12 91 LEU A O 1
ATOM 703 N N . LEU A 1 92 ? 4.732 2.651 -15.283 1.00 95.69 92 LEU A N 1
ATOM 704 C CA . LEU A 1 92 ? 5.791 2.287 -16.231 1.00 95.69 92 LEU A CA 1
ATOM 705 C C . LEU A 1 92 ? 6.200 3.484 -17.101 1.00 95.69 92 LEU A C 1
ATOM 707 O O . LEU A 1 92 ? 7.390 3.762 -17.233 1.00 95.69 92 LEU A O 1
ATOM 711 N N . ALA A 1 93 ? 5.230 4.252 -17.607 1.00 95.88 93 ALA A N 1
ATOM 712 C CA . ALA A 1 93 ? 5.515 5.467 -18.369 1.00 95.88 93 ALA A CA 1
ATOM 713 C C . ALA A 1 93 ? 6.257 6.524 -17.527 1.00 95.88 93 ALA A C 1
ATOM 715 O O . ALA A 1 93 ? 7.201 7.155 -17.999 1.00 95.88 93 ALA A O 1
ATOM 716 N N . LYS A 1 94 ? 5.860 6.710 -16.259 1.00 94.88 94 LYS A N 1
ATOM 717 C CA . LYS A 1 94 ? 6.520 7.652 -15.337 1.00 94.88 94 LYS A CA 1
ATOM 718 C C . LYS A 1 94 ? 7.907 7.187 -14.909 1.00 94.88 94 LYS A C 1
ATOM 720 O O . LYS A 1 94 ? 8.789 8.017 -14.716 1.00 94.88 94 LYS A O 1
ATOM 725 N N . SER A 1 95 ? 8.099 5.882 -14.772 1.00 92.12 95 SER A N 1
ATOM 726 C CA . SER A 1 95 ? 9.396 5.260 -14.543 1.00 92.12 95 SER A CA 1
ATOM 727 C C . SER A 1 95 ? 10.347 5.536 -15.699 1.00 92.12 95 SER A C 1
ATOM 729 O O . SER A 1 95 ? 11.457 6.000 -15.458 1.00 92.12 95 SER A O 1
ATOM 731 N N . GLU A 1 96 ? 9.906 5.323 -16.940 1.00 91.94 96 GLU A N 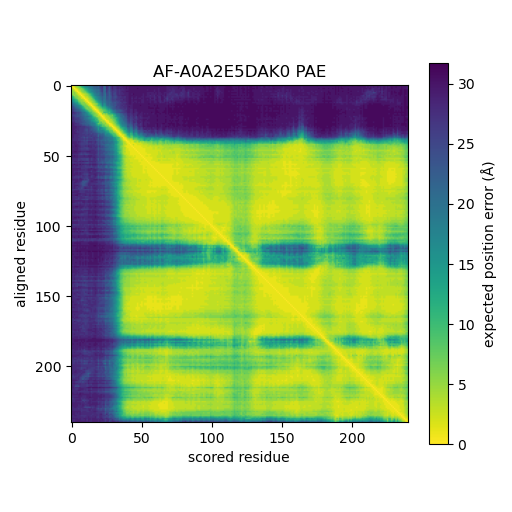1
ATOM 732 C CA . GLU A 1 96 ? 10.716 5.599 -18.129 1.00 91.94 96 GLU A CA 1
ATOM 733 C C . GLU A 1 96 ? 11.068 7.086 -18.258 1.00 91.94 96 GLU A C 1
ATOM 735 O O . GLU A 1 96 ? 12.228 7.413 -18.490 1.00 91.94 96 GLU A O 1
ATOM 740 N N . GLU A 1 97 ? 10.115 7.994 -18.021 1.00 91.19 97 GLU A N 1
ATOM 741 C CA . GLU A 1 97 ? 10.375 9.444 -17.994 1.00 91.19 97 GLU A CA 1
ATOM 742 C C . GLU A 1 97 ? 11.439 9.822 -16.949 1.00 91.19 97 GLU A C 1
ATOM 744 O O . GLU A 1 97 ? 12.256 10.711 -17.184 1.00 91.19 97 GLU A O 1
ATOM 749 N N . LEU A 1 98 ? 11.433 9.145 -15.798 1.00 86.88 98 LEU A N 1
ATOM 750 C CA . LEU A 1 98 ? 12.324 9.444 -14.682 1.00 86.88 98 LEU A CA 1
ATOM 751 C C . LEU A 1 98 ? 13.761 8.975 -14.918 1.00 86.88 98 LEU A C 1
ATOM 753 O O . LEU A 1 98 ? 14.695 9.705 -14.594 1.00 86.88 98 LEU A O 1
ATOM 757 N N . VAL A 1 99 ? 13.939 7.750 -15.422 1.00 85.44 99 VAL A N 1
ATOM 758 C CA . VAL A 1 99 ? 15.269 7.117 -15.512 1.00 85.44 99 VAL A CA 1
ATOM 759 C C . VAL A 1 99 ? 15.777 6.951 -16.945 1.00 85.44 99 VAL A C 1
ATOM 761 O O . VAL A 1 99 ? 16.901 6.503 -17.138 1.00 85.44 99 VAL A O 1
ATOM 764 N N . GLY A 1 100 ? 14.972 7.294 -17.954 1.00 87.19 100 GLY A N 1
ATOM 765 C CA . GLY A 1 100 ? 15.338 7.197 -19.370 1.00 87.19 100 GLY A CA 1
ATOM 766 C C . GLY A 1 100 ? 15.434 5.766 -19.910 1.00 87.19 100 GLY A C 1
ATOM 767 O O . GLY A 1 100 ? 16.016 5.557 -20.972 1.00 87.19 100 GLY A O 1
ATOM 768 N N . CYS A 1 101 ? 14.893 4.783 -19.187 1.00 88.44 101 CYS A N 1
ATOM 769 C CA . CYS A 1 101 ? 14.902 3.372 -19.565 1.00 88.44 101 CYS A CA 1
ATOM 770 C C . CYS A 1 101 ? 13.484 2.801 -19.484 1.00 88.44 101 CYS A C 1
ATOM 772 O O . CYS A 1 101 ? 12.837 2.960 -18.444 1.00 88.44 101 CYS A O 1
ATOM 774 N N . PRO A 1 102 ? 13.005 2.099 -20.524 1.00 90.75 102 PRO A N 1
ATOM 775 C CA . PRO A 1 102 ? 11.718 1.428 -20.469 1.00 90.75 102 PRO A CA 1
ATOM 776 C C . PRO A 1 102 ? 11.751 0.237 -19.505 1.00 90.75 102 PRO A C 1
ATOM 778 O O . PRO A 1 102 ? 12.794 -0.389 -19.280 1.00 90.75 102 PRO A O 1
ATOM 781 N N . PHE A 1 103 ? 10.575 -0.083 -18.965 1.00 90.88 103 PHE A N 1
ATOM 782 C CA . PHE A 1 103 ? 10.347 -1.227 -18.086 1.00 90.88 103 PHE A CA 1
ATOM 783 C C . PHE A 1 103 ? 9.206 -2.092 -18.610 1.00 90.88 103 PHE A C 1
ATOM 785 O O . PHE A 1 103 ? 8.208 -1.579 -19.119 1.00 90.88 103 PHE A O 1
ATOM 792 N N . THR A 1 104 ? 9.301 -3.399 -18.384 1.00 91.25 104 THR A N 1
ATOM 793 C CA . THR A 1 104 ? 8.159 -4.314 -18.483 1.00 91.25 104 THR A CA 1
ATOM 794 C C . THR A 1 104 ? 7.963 -5.051 -17.163 1.00 91.25 104 THR A C 1
ATOM 796 O O . THR A 1 104 ? 8.901 -5.220 -16.386 1.00 91.25 104 THR A O 1
ATOM 799 N N . ILE A 1 105 ? 6.740 -5.521 -16.898 1.00 89.62 105 ILE A N 1
ATOM 800 C CA . ILE A 1 105 ? 6.458 -6.328 -15.698 1.00 89.62 105 ILE A CA 1
ATOM 801 C C . ILE A 1 105 ? 7.288 -7.621 -15.703 1.00 89.62 105 ILE A C 1
ATOM 803 O O . ILE A 1 105 ? 7.768 -8.049 -14.660 1.00 89.62 105 ILE A O 1
ATOM 807 N N . ALA A 1 106 ? 7.453 -8.245 -16.873 1.00 87.38 106 ALA A N 1
ATOM 808 C CA . ALA A 1 106 ? 8.083 -9.556 -16.992 1.00 87.38 106 ALA A CA 1
ATOM 809 C C . ALA A 1 106 ? 9.616 -9.499 -16.898 1.00 87.38 106 ALA A C 1
ATOM 811 O O . ALA A 1 106 ? 10.232 -10.393 -16.318 1.00 87.38 106 ALA A O 1
ATOM 812 N N . GLU A 1 107 ? 10.231 -8.467 -17.478 1.00 85.12 107 GLU A N 1
ATOM 813 C CA . GLU A 1 107 ? 11.687 -8.396 -17.656 1.00 85.12 107 GLU A CA 1
ATOM 814 C C . GLU A 1 107 ? 12.339 -7.319 -16.779 1.00 85.12 107 GLU A C 1
ATOM 816 O O . GLU A 1 107 ? 13.549 -7.349 -16.564 1.00 85.12 107 GLU A O 1
ATOM 821 N N . GLY A 1 108 ? 11.553 -6.404 -16.204 1.00 87.19 108 GLY A N 1
ATOM 822 C CA . GLY A 1 108 ? 12.075 -5.260 -15.464 1.00 87.19 108 GLY A CA 1
ATOM 823 C C . GLY A 1 108 ? 12.651 -4.206 -16.408 1.00 87.19 108 GLY A C 1
ATOM 824 O O . GLY A 1 108 ? 12.053 -3.910 -17.442 1.00 87.19 108 GLY A O 1
ATOM 825 N N . ALA A 1 109 ? 13.780 -3.605 -16.026 1.00 87.31 109 ALA A N 1
ATOM 826 C CA . ALA A 1 109 ? 14.464 -2.592 -16.827 1.00 87.31 109 ALA A CA 1
ATOM 827 C C . ALA A 1 109 ? 15.077 -3.205 -18.098 1.00 87.31 109 ALA A C 1
ATOM 829 O O . ALA A 1 109 ? 15.721 -4.251 -18.035 1.00 87.31 109 ALA A O 1
ATOM 830 N N . ALA A 1 110 ? 14.929 -2.531 -19.240 1.00 87.69 110 ALA A N 1
ATOM 831 C CA . ALA A 1 110 ? 15.501 -2.984 -20.512 1.00 87.69 110 ALA A CA 1
ATOM 832 C C . ALA A 1 110 ? 17.039 -2.887 -20.583 1.00 87.69 110 ALA A C 1
ATOM 834 O O . ALA A 1 110 ? 17.663 -3.517 -21.438 1.00 87.69 110 ALA A O 1
ATOM 835 N N . SER A 1 111 ? 17.657 -2.101 -19.704 1.00 85.31 111 SER A N 1
ATOM 836 C CA . SER A 1 111 ? 19.108 -1.980 -19.571 1.00 85.31 111 SER A CA 1
ATOM 837 C C . SER A 1 111 ? 19.512 -1.897 -18.104 1.00 85.31 111 SER A C 1
ATOM 839 O O . SER A 1 111 ? 18.692 -1.584 -17.239 1.00 85.31 111 SER A O 1
ATOM 841 N N . GLU A 1 112 ? 20.793 -2.141 -17.816 1.00 82.31 112 GLU A N 1
ATOM 842 C CA . GLU A 1 112 ? 21.338 -1.830 -16.496 1.00 82.31 112 GLU A CA 1
ATOM 843 C C . GLU A 1 112 ? 21.133 -0.346 -16.181 1.00 82.31 112 GLU A C 1
ATOM 845 O O . GLU A 1 112 ? 21.315 0.527 -17.032 1.00 82.31 112 GLU A O 1
ATOM 850 N N . LEU A 1 113 ? 20.733 -0.080 -14.942 1.00 78.94 113 LEU A N 1
ATOM 851 C CA . LEU A 1 113 ? 20.551 1.263 -14.419 1.00 78.94 113 LEU A CA 1
ATOM 852 C C . LEU A 1 113 ? 21.697 1.541 -13.459 1.00 78.94 113 LEU A C 1
ATOM 854 O O . LEU A 1 113 ? 21.909 0.773 -12.525 1.00 78.94 113 LEU A O 1
ATOM 858 N N . ASP A 1 114 ? 22.408 2.645 -13.667 1.00 72.50 114 ASP A N 1
ATOM 859 C CA . ASP A 1 114 ? 23.429 3.148 -12.739 1.00 72.50 114 ASP A CA 1
ATOM 860 C C . ASP A 1 114 ? 22.941 4.372 -11.940 1.00 72.50 114 ASP A C 1
ATO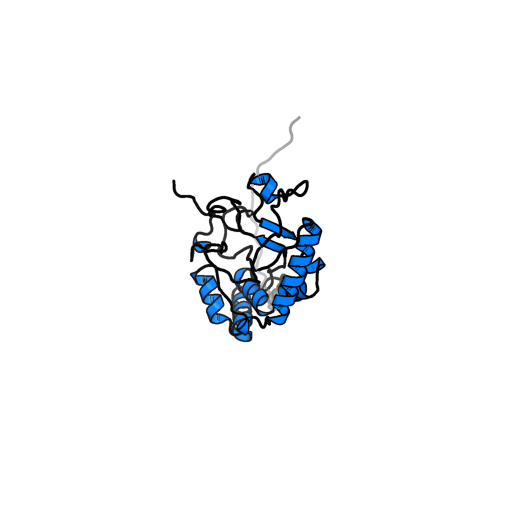M 862 O O . ASP A 1 114 ? 23.707 4.984 -11.196 1.00 72.50 114 ASP A O 1
ATOM 866 N N . PHE A 1 115 ? 21.648 4.697 -12.084 1.00 65.62 115 PHE A N 1
ATOM 867 C CA . PHE A 1 115 ? 20.977 5.895 -11.578 1.00 65.62 115 PHE A CA 1
ATOM 868 C C . PHE A 1 115 ? 21.558 7.238 -12.040 1.00 65.62 115 PHE A C 1
ATOM 870 O O . PHE A 1 115 ? 20.964 8.257 -11.706 1.00 65.62 115 PHE A O 1
ATOM 877 N N . GLY A 1 116 ? 22.640 7.286 -12.824 1.00 62.44 116 GLY A N 1
ATOM 878 C CA . GLY A 1 116 ? 23.289 8.524 -13.258 1.00 62.44 116 GLY A CA 1
ATOM 879 C C . GLY A 1 116 ? 23.354 9.591 -12.151 1.00 62.44 116 GLY A C 1
ATOM 880 O O . GLY A 1 116 ? 23.825 9.338 -11.037 1.00 62.44 116 GLY A O 1
ATOM 881 N N . ASP A 1 117 ? 22.814 10.780 -12.446 1.00 57.69 117 ASP A N 1
ATOM 882 C CA . ASP A 1 117 ? 22.639 11.888 -11.489 1.00 57.69 117 ASP A CA 1
ATOM 883 C C . ASP A 1 117 ? 21.388 11.749 -10.592 1.00 57.69 117 ASP A C 1
ATOM 885 O O . ASP A 1 117 ? 21.247 12.455 -9.588 1.00 57.69 117 ASP A O 1
ATOM 889 N N . TYR A 1 118 ? 20.462 10.846 -10.924 1.00 58.12 118 TYR A N 1
ATOM 890 C CA . TYR A 1 118 ? 19.236 10.597 -10.169 1.00 58.12 118 TYR A CA 1
ATOM 891 C C . TYR A 1 118 ? 19.492 9.655 -8.991 1.00 58.12 118 TYR A C 1
ATOM 893 O O . TYR A 1 118 ? 19.130 8.482 -8.995 1.00 58.12 118 TYR A O 1
ATOM 901 N N . ARG A 1 119 ? 20.092 10.171 -7.921 1.00 57.72 119 ARG A N 1
ATOM 902 C CA . ARG A 1 119 ? 20.197 9.410 -6.673 1.00 57.72 119 ARG A CA 1
ATOM 903 C C . ARG A 1 119 ? 19.019 9.751 -5.768 1.00 57.72 119 ARG A C 1
ATOM 905 O O . ARG A 1 119 ? 19.000 10.811 -5.143 1.00 57.72 119 ARG A O 1
ATOM 912 N N . GLY A 1 120 ? 18.027 8.866 -5.705 1.00 61.34 120 GLY A N 1
ATOM 913 C CA . GLY A 1 120 ? 16.955 8.985 -4.720 1.00 61.34 120 GLY A CA 1
ATOM 914 C C . GLY A 1 120 ? 17.510 9.014 -3.286 1.00 61.34 120 GLY A C 1
ATOM 915 O O . GLY A 1 120 ? 18.634 8.588 -3.005 1.00 61.34 120 GLY A O 1
ATOM 916 N N . THR A 1 121 ? 16.748 9.585 -2.353 1.00 61.34 121 THR A N 1
ATOM 917 C CA . THR A 1 121 ? 17.219 9.822 -0.977 1.00 61.34 121 THR A CA 1
ATOM 918 C C . THR A 1 121 ? 17.602 8.529 -0.248 1.00 61.34 121 THR A C 1
ATOM 920 O O . THR A 1 121 ? 18.551 8.530 0.534 1.00 61.34 121 THR A O 1
ATOM 923 N N . LEU A 1 122 ? 16.888 7.426 -0.495 1.00 63.22 122 LEU A N 1
ATOM 924 C CA . LEU A 1 122 ? 17.157 6.133 0.145 1.00 63.22 122 LEU A CA 1
ATOM 925 C C . LEU A 1 122 ? 18.413 5.471 -0.432 1.00 63.22 122 LEU A C 1
ATOM 927 O O . LEU A 1 122 ? 19.169 4.806 0.275 1.00 63.22 122 LEU A O 1
ATOM 931 N N . GLU A 1 123 ? 18.641 5.656 -1.722 1.00 62.06 123 GLU A N 1
ATOM 932 C CA . GLU A 1 123 ? 19.771 5.151 -2.490 1.00 62.06 123 GLU A CA 1
ATOM 933 C C . GLU A 1 123 ? 21.053 5.894 -2.075 1.00 62.06 123 GLU A C 1
ATOM 935 O O . GLU A 1 123 ? 22.069 5.267 -1.778 1.00 62.06 123 GLU A O 1
ATOM 940 N N . LEU A 1 124 ? 20.972 7.223 -1.911 1.00 62.94 124 LEU A N 1
ATOM 941 C CA . LEU A 1 124 ? 22.050 8.050 -1.349 1.00 62.94 124 LEU A CA 1
ATOM 942 C C . LEU A 1 124 ? 22.465 7.619 0.060 1.00 62.94 124 LEU A C 1
ATOM 944 O O . LEU A 1 124 ? 23.647 7.670 0.392 1.00 62.94 124 LEU A O 1
ATOM 948 N N . GLN A 1 125 ? 21.500 7.233 0.895 1.00 63.28 125 GLN A N 1
ATOM 949 C CA . GLN A 1 125 ? 21.753 6.845 2.284 1.00 63.28 125 GLN A CA 1
ATOM 950 C C . GLN A 1 125 ? 22.290 5.418 2.422 1.00 63.28 125 GLN A C 1
ATOM 952 O O . GLN A 1 125 ? 23.046 5.144 3.350 1.00 63.28 125 GLN A O 1
ATOM 957 N N . SER A 1 126 ? 21.895 4.511 1.526 1.00 65.50 126 SER A N 1
ATOM 958 C CA . SER A 1 126 ? 22.244 3.088 1.615 1.00 65.50 126 SER A CA 1
ATOM 959 C C . SER A 1 126 ? 23.531 2.716 0.882 1.00 65.50 126 SER A C 1
ATOM 961 O O . SER A 1 126 ? 24.169 1.739 1.265 1.00 65.50 126 SER A O 1
ATOM 963 N N . GLY A 1 127 ? 23.908 3.446 -0.175 1.00 66.81 127 GLY A N 1
ATOM 964 C CA . GLY A 1 127 ? 25.013 3.045 -1.057 1.00 66.81 127 GLY A CA 1
ATOM 965 C C . GLY A 1 127 ? 24.739 1.753 -1.841 1.00 66.81 127 GLY A C 1
ATOM 966 O O . GLY A 1 127 ? 25.660 1.189 -2.430 1.00 66.81 127 GLY A O 1
ATOM 967 N N . ALA A 1 128 ? 23.488 1.280 -1.829 1.00 71.44 128 ALA A N 1
ATOM 968 C CA . ALA A 1 128 ? 23.028 0.104 -2.549 1.00 71.44 128 ALA A CA 1
ATOM 969 C C . ALA A 1 128 ? 23.134 0.303 -4.067 1.00 71.44 128 ALA A C 1
ATOM 971 O O . ALA A 1 128 ? 22.947 1.414 -4.576 1.00 71.44 128 ALA A O 1
ATOM 972 N N . LYS A 1 129 ? 23.385 -0.788 -4.802 1.00 75.69 129 LYS A N 1
ATOM 973 C CA . LYS A 1 129 ? 23.262 -0.754 -6.262 1.00 75.69 129 LYS A CA 1
ATOM 974 C C . LYS A 1 129 ? 21.796 -0.537 -6.661 1.00 75.69 129 LYS A C 1
ATOM 976 O O . LYS A 1 129 ? 20.896 -0.960 -5.931 1.00 75.69 129 LYS A O 1
ATOM 981 N N . PRO A 1 130 ? 21.538 0.057 -7.833 1.00 77.31 130 PRO A N 1
ATOM 982 C CA . PRO A 1 130 ? 20.182 0.292 -8.308 1.00 77.31 130 PRO A CA 1
ATOM 983 C C . PRO A 1 130 ? 19.370 -0.998 -8.456 1.00 77.31 130 PRO A C 1
ATOM 985 O O . PRO A 1 130 ? 19.673 -1.849 -9.289 1.00 77.31 130 PRO A O 1
ATOM 988 N N . SER A 1 131 ? 18.317 -1.143 -7.654 1.00 82.44 131 SER A N 1
ATOM 989 C CA . SER A 1 131 ? 17.325 -2.224 -7.802 1.00 82.44 131 SER A CA 1
ATOM 990 C C . SER A 1 131 ? 15.896 -1.795 -7.462 1.00 82.44 131 SER A C 1
ATOM 992 O O . SER A 1 131 ? 14.965 -2.601 -7.520 1.00 82.44 131 SER A O 1
ATOM 994 N N . GLN A 1 132 ? 15.723 -0.550 -7.019 1.00 85.94 132 GLN A N 1
ATOM 995 C CA . GLN A 1 132 ? 14.427 0.056 -6.772 1.00 85.94 132 GLN A CA 1
ATOM 996 C C . GLN A 1 132 ? 14.532 1.577 -6.806 1.00 85.94 132 GLN A C 1
ATOM 998 O O . GLN A 1 132 ? 15.583 2.117 -6.487 1.00 85.94 132 GLN A O 1
ATOM 1003 N N . PHE A 1 133 ? 13.434 2.255 -7.113 1.00 85.25 133 PHE A N 1
ATOM 1004 C CA . PHE A 1 133 ? 13.272 3.684 -6.842 1.00 85.25 133 PHE A CA 1
ATOM 1005 C C . PHE A 1 133 ? 11.832 3.981 -6.431 1.00 85.25 133 PHE A C 1
ATOM 1007 O O . PHE A 1 133 ? 10.931 3.141 -6.553 1.00 85.25 133 PHE A O 1
ATOM 1014 N N . GLN A 1 134 ? 11.612 5.200 -5.941 1.00 88.88 134 GLN A N 1
ATOM 1015 C CA . GLN A 1 134 ? 10.290 5.684 -5.573 1.00 88.88 134 GLN A CA 1
ATOM 1016 C C . GLN A 1 134 ? 9.731 6.669 -6.592 1.00 88.88 134 GLN A C 1
ATOM 1018 O O . GLN A 1 134 ? 10.380 7.639 -6.975 1.00 88.88 134 GLN A O 1
ATOM 1023 N N . LEU A 1 135 ? 8.462 6.475 -6.930 1.00 92.19 135 LEU A N 1
ATOM 1024 C CA . LEU A 1 135 ? 7.633 7.489 -7.561 1.00 92.19 135 LEU A CA 1
ATOM 1025 C C . LEU A 1 135 ? 6.767 8.152 -6.489 1.00 92.19 135 LEU A C 1
ATOM 1027 O O . LEU A 1 135 ? 5.989 7.490 -5.800 1.00 92.19 135 LEU A O 1
ATOM 1031 N N . MET A 1 136 ? 6.917 9.464 -6.333 1.00 93.06 136 MET A N 1
ATOM 1032 C CA . MET A 1 136 ? 6.298 10.232 -5.252 1.00 93.06 136 MET A CA 1
ATOM 1033 C C . MET A 1 136 ? 5.099 11.034 -5.756 1.00 93.06 136 MET A C 1
ATOM 1035 O O . MET A 1 136 ? 5.042 11.406 -6.924 1.00 93.06 136 MET A O 1
ATOM 1039 N N . GLN A 1 137 ? 4.171 11.371 -4.854 1.00 94.56 137 GLN A N 1
ATOM 1040 C CA . GLN A 1 137 ? 3.022 12.238 -5.164 1.00 94.56 137 GLN A CA 1
ATOM 1041 C C . GLN A 1 137 ? 2.136 11.686 -6.295 1.00 94.56 137 GLN A C 1
ATOM 1043 O O . GLN A 1 137 ? 1.705 12.431 -7.178 1.00 94.56 137 GLN A O 1
ATOM 1048 N N . LEU A 1 138 ? 1.805 10.390 -6.246 1.00 97.00 138 LEU A N 1
ATOM 1049 C CA . LEU A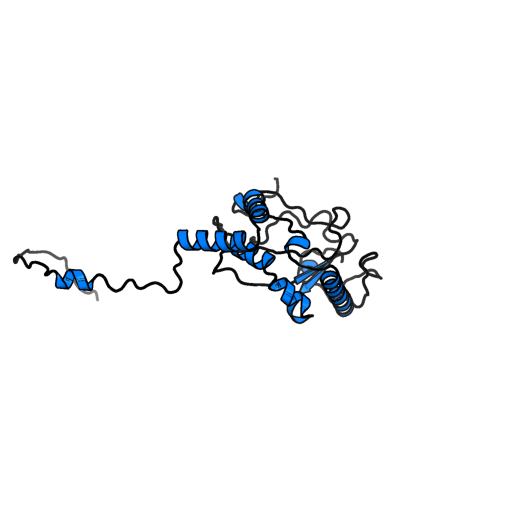 1 138 ? 1.072 9.690 -7.313 1.00 97.00 138 LEU A CA 1
ATOM 1050 C C . LEU A 1 138 ? -0.270 10.344 -7.679 1.00 97.00 138 LEU A C 1
ATOM 1052 O O . LEU A 1 138 ? -0.707 10.290 -8.825 1.00 97.00 138 LEU A O 1
ATOM 1056 N N . CYS A 1 139 ? -0.907 11.040 -6.732 1.00 96.94 139 CYS A N 1
ATOM 1057 C CA . CYS A 1 139 ? -2.129 11.808 -6.982 1.00 96.94 139 CYS A CA 1
ATOM 1058 C C . CYS A 1 139 ? -1.966 12.887 -8.071 1.00 96.94 139 CYS A C 1
ATOM 1060 O O . CYS A 1 139 ? -2.964 13.341 -8.635 1.00 96.94 139 CYS A O 1
ATOM 1062 N N . THR A 1 140 ? -0.738 13.313 -8.372 1.00 96.88 140 THR A N 1
ATOM 1063 C CA . THR A 1 140 ? -0.443 14.282 -9.436 1.00 96.88 140 THR A CA 1
ATOM 1064 C C . THR A 1 140 ? -0.363 13.642 -10.823 1.00 96.88 140 THR A C 1
ATOM 1066 O O . THR A 1 140 ? -0.531 14.355 -11.807 1.00 96.88 140 THR A O 1
ATOM 1069 N N . PHE A 1 141 ? -0.172 12.321 -10.920 1.00 97.06 141 PHE A N 1
ATOM 1070 C CA . PHE A 1 141 ? 0.114 11.645 -12.189 1.00 97.06 141 PHE A CA 1
ATOM 1071 C C . PHE A 1 141 ? -1.148 11.310 -12.979 1.00 97.06 141 PHE A C 1
ATOM 1073 O O . PHE A 1 141 ? -1.228 11.605 -14.166 1.00 97.06 141 PHE A O 1
ATOM 1080 N N . ASP A 1 142 ? -2.142 10.713 -12.323 1.00 97.69 142 ASP A N 1
ATOM 1081 C CA . ASP A 1 142 ? -3.374 10.255 -12.968 1.00 97.69 142 ASP A CA 1
ATOM 1082 C C . ASP A 1 142 ? -4.533 10.223 -11.957 1.00 97.69 142 ASP A C 1
ATOM 1084 O O . ASP A 1 142 ? -4.338 10.221 -10.736 1.00 97.69 142 ASP A O 1
ATOM 1088 N N . ARG A 1 143 ? -5.769 10.245 -12.463 1.00 96.44 143 ARG A N 1
ATOM 1089 C CA . ARG A 1 143 ? -6.979 10.195 -11.636 1.00 96.44 143 ARG A CA 1
ATOM 1090 C C . ARG A 1 143 ? -7.092 8.877 -10.862 1.00 96.44 143 ARG A C 1
ATOM 1092 O O . ARG A 1 143 ? -7.529 8.908 -9.712 1.00 96.44 143 ARG A O 1
ATOM 1099 N N . SER A 1 144 ? -6.660 7.767 -11.452 1.00 96.69 144 SER A N 1
ATOM 1100 C CA . SER A 1 144 ? -6.717 6.423 -10.865 1.00 96.69 144 SER A CA 1
ATOM 1101 C C . SER A 1 144 ? -6.059 6.336 -9.479 1.00 96.69 144 SER A C 1
ATOM 1103 O O . SER A 1 144 ? -6.636 5.752 -8.564 1.00 96.69 144 SER A O 1
ATOM 1105 N N . PHE A 1 145 ? -4.923 7.008 -9.258 1.00 97.88 145 PHE A N 1
ATOM 1106 C CA . PHE A 1 145 ? -4.272 7.052 -7.938 1.00 97.88 145 PHE A CA 1
ATOM 1107 C C . PHE A 1 145 ? -5.084 7.814 -6.888 1.00 97.88 145 PHE A C 1
ATOM 1109 O O . PHE A 1 145 ? -5.063 7.476 -5.707 1.00 97.88 145 PHE A O 1
ATOM 1116 N N . ARG A 1 146 ? -5.832 8.844 -7.300 1.00 96.94 146 ARG A N 1
ATOM 1117 C CA . ARG A 1 146 ? -6.725 9.573 -6.385 1.00 96.94 146 ARG A CA 1
ATOM 1118 C C . ARG A 1 146 ? -7.905 8.701 -5.989 1.00 96.94 146 ARG A C 1
ATOM 1120 O O . ARG A 1 146 ? -8.305 8.737 -4.832 1.00 96.94 146 ARG A O 1
ATOM 1127 N N . ASP A 1 147 ? -8.430 7.920 -6.931 1.00 96.38 147 ASP A N 1
ATOM 1128 C CA . ASP A 1 147 ? -9.519 6.980 -6.669 1.00 96.38 147 ASP A CA 1
ATOM 1129 C C . ASP A 1 147 ? -9.069 5.859 -5.717 1.00 96.38 147 ASP A C 1
ATOM 1131 O O . ASP A 1 147 ? -9.797 5.541 -4.777 1.00 96.38 147 ASP A O 1
ATOM 1135 N N . LEU A 1 148 ? -7.839 5.342 -5.864 1.00 96.00 148 LEU A N 1
ATOM 1136 C CA . LEU A 1 148 ? -7.241 4.431 -4.878 1.00 96.00 148 LEU A CA 1
ATOM 1137 C C . LEU A 1 148 ? -7.077 5.080 -3.499 1.00 96.00 148 LEU A C 1
ATOM 1139 O O . LEU A 1 148 ? -7.428 4.473 -2.486 1.00 96.00 148 LEU A O 1
ATOM 1143 N N . ALA A 1 149 ? -6.577 6.318 -3.444 1.00 95.75 149 ALA A N 1
ATOM 1144 C CA . ALA A 1 149 ? -6.355 7.044 -2.193 1.00 95.75 149 ALA A CA 1
ATOM 1145 C C . ALA A 1 149 ? -7.642 7.261 -1.376 1.00 95.75 149 ALA A C 1
ATOM 1147 O O . ALA A 1 149 ? -7.577 7.405 -0.154 1.00 95.75 149 ALA A O 1
ATOM 1148 N N . VAL A 1 150 ? -8.804 7.275 -2.037 1.00 96.50 150 VAL A N 1
ATOM 1149 C CA . VAL A 1 150 ? -10.123 7.411 -1.398 1.00 96.50 150 VAL A CA 1
ATOM 1150 C C . VAL A 1 150 ? -10.961 6.135 -1.468 1.00 96.50 150 VAL A C 1
ATOM 1152 O O . VAL A 1 150 ? -12.165 6.191 -1.211 1.00 96.50 150 VAL A O 1
ATOM 1155 N N . ASN A 1 151 ? -10.353 4.981 -1.777 1.00 97.81 151 ASN A N 1
ATOM 1156 C CA . ASN A 1 151 ? -11.060 3.705 -1.815 1.00 97.81 151 ASN A CA 1
ATOM 1157 C C . ASN A 1 151 ? -11.823 3.485 -0.485 1.00 97.81 151 ASN A C 1
ATOM 1159 O O . ASN A 1 151 ? -11.214 3.609 0.590 1.00 97.81 151 ASN A O 1
ATOM 1163 N N . PRO A 1 152 ? -13.139 3.183 -0.520 1.00 97.56 152 PRO A N 1
ATOM 1164 C CA . PRO A 1 152 ? -13.957 3.098 0.689 1.00 97.56 152 PRO A CA 1
ATOM 1165 C C . PRO A 1 152 ? -13.457 2.062 1.697 1.00 97.56 152 PRO A C 1
ATOM 1167 O O . PRO A 1 152 ? -13.424 2.350 2.893 1.00 97.56 152 PRO A O 1
ATOM 1170 N N . VAL A 1 153 ? -13.011 0.896 1.221 1.00 98.31 153 VAL A N 1
ATOM 1171 C CA . VAL A 1 153 ? -12.502 -0.186 2.073 1.00 98.31 153 VAL A CA 1
ATOM 1172 C C . VAL A 1 153 ? -11.181 0.209 2.715 1.00 98.31 153 VAL A C 1
ATOM 1174 O O . VAL A 1 153 ? -11.063 0.161 3.940 1.00 98.31 153 VAL A O 1
ATOM 1177 N N . ALA A 1 154 ? -10.217 0.686 1.924 1.00 97.19 154 ALA A N 1
ATOM 1178 C CA . ALA A 1 154 ? -8.935 1.146 2.454 1.00 97.19 154 ALA A CA 1
ATOM 1179 C C . ALA A 1 154 ? -9.134 2.263 3.494 1.00 97.19 154 ALA A C 1
ATOM 1181 O O . ALA A 1 154 ? -8.614 2.193 4.608 1.00 97.19 154 ALA A O 1
ATOM 1182 N N . THR A 1 155 ? -9.967 3.258 3.179 1.00 97.00 155 THR A N 1
ATOM 1183 C CA . THR A 1 155 ? -10.259 4.383 4.078 1.00 97.00 155 THR A CA 1
ATOM 1184 C C . THR A 1 155 ? -10.948 3.926 5.365 1.00 97.00 155 THR A C 1
ATOM 1186 O O . THR A 1 155 ? -10.631 4.442 6.440 1.00 97.00 155 THR A O 1
ATOM 1189 N N . ALA A 1 156 ? -11.878 2.971 5.290 1.00 97.75 156 ALA A N 1
ATOM 1190 C CA . ALA A 1 156 ? -12.555 2.421 6.461 1.00 97.75 156 ALA A CA 1
ATOM 1191 C C . ALA A 1 156 ? -11.578 1.684 7.388 1.00 97.75 156 ALA A C 1
ATOM 1193 O O . ALA A 1 156 ? -11.599 1.927 8.596 1.00 97.75 156 ALA A O 1
ATOM 1194 N N . LEU A 1 157 ? -10.675 0.869 6.833 1.00 97.75 157 LEU A N 1
ATOM 1195 C CA . LEU A 1 157 ? -9.646 0.164 7.604 1.00 97.75 157 LEU A CA 1
ATOM 1196 C C . LEU A 1 157 ? -8.647 1.137 8.246 1.00 97.75 157 LEU A C 1
ATOM 1198 O O . LEU A 1 157 ? -8.376 1.035 9.441 1.00 97.75 157 LEU A O 1
ATOM 1202 N N . MET A 1 158 ? -8.175 2.154 7.516 1.00 96.62 158 MET A N 1
ATOM 1203 C CA . MET A 1 158 ? -7.298 3.187 8.094 1.00 96.62 158 MET A CA 1
ATOM 1204 C C . MET A 1 158 ? -7.994 3.946 9.235 1.00 96.62 158 MET A C 1
ATOM 1206 O O . MET A 1 158 ? -7.411 4.180 10.296 1.00 96.62 158 MET A O 1
ATOM 1210 N N . ARG A 1 159 ? -9.278 4.284 9.055 1.00 96.44 159 ARG A N 1
ATOM 1211 C CA . ARG A 1 159 ? -10.115 4.923 10.085 1.00 96.44 159 ARG A CA 1
ATOM 1212 C C . ARG A 1 159 ? -10.388 4.028 11.282 1.00 96.44 159 ARG A C 1
ATOM 1214 O O . ARG A 1 159 ? -10.547 4.547 12.388 1.00 96.44 159 ARG A O 1
ATOM 1221 N N . TYR A 1 160 ? -10.447 2.719 11.086 1.00 95.81 160 TYR A N 1
ATOM 1222 C CA . TYR A 1 160 ? -10.531 1.770 12.182 1.00 95.81 160 TYR A CA 1
ATOM 1223 C C . TYR A 1 160 ? -9.255 1.827 13.034 1.00 95.81 160 TYR A C 1
ATOM 1225 O O . TYR A 1 160 ? -9.341 2.107 14.236 1.00 95.81 160 TYR A O 1
ATOM 1233 N N . VAL A 1 161 ? -8.094 1.676 12.388 1.00 94.44 161 VAL A N 1
ATOM 1234 C CA . VAL A 1 161 ? -6.768 1.591 13.022 1.00 94.44 161 VAL A CA 1
ATOM 1235 C C . VAL A 1 161 ? -6.378 2.896 13.730 1.00 94.44 161 VAL A C 1
ATOM 1237 O O . VAL A 1 161 ? -6.155 2.900 14.941 1.00 94.44 161 VAL A O 1
ATOM 1240 N N . ILE A 1 162 ? -6.367 4.025 13.016 1.00 94.50 162 ILE A N 1
ATOM 1241 C CA . ILE A 1 162 ? -5.912 5.322 13.554 1.00 94.50 162 ILE A CA 1
ATOM 1242 C C . ILE A 1 162 ? -7.033 6.022 14.329 1.00 94.50 162 ILE A C 1
ATOM 1244 O O . ILE A 1 162 ? -6.854 6.525 15.439 1.00 94.50 162 ILE A O 1
ATOM 1248 N N . GLY A 1 163 ? -8.229 6.063 13.745 1.00 94.62 163 GLY A N 1
ATOM 1249 C CA . GLY A 1 163 ? -9.406 6.644 14.378 1.00 94.62 163 GLY A CA 1
ATOM 1250 C C . GLY A 1 163 ? -10.357 7.325 13.389 1.00 94.62 163 GLY A C 1
ATOM 1251 O O . GLY A 1 163 ? -9.920 8.004 12.450 1.00 94.62 163 GLY A O 1
ATOM 1252 N N . PRO A 1 164 ? -11.679 7.217 13.613 1.00 93.44 164 PRO A N 1
ATOM 1253 C CA . PRO A 1 164 ? -12.691 7.570 12.617 1.00 93.44 164 PRO A CA 1
ATOM 1254 C C . PRO A 1 164 ? -12.722 9.056 12.240 1.00 93.44 164 PRO A C 1
ATOM 1256 O O . PRO A 1 164 ? -13.136 9.390 11.130 1.00 93.44 164 PRO A O 1
ATOM 1259 N N . TYR A 1 165 ? -12.265 9.940 13.133 1.00 92.19 165 TYR A N 1
ATOM 1260 C CA . TYR A 1 165 ? -12.277 11.397 12.939 1.00 92.19 165 TYR A CA 1
ATOM 1261 C C . TYR A 1 165 ? -10.873 12.017 12.837 1.00 92.19 165 TYR A C 1
ATOM 1263 O O . TYR A 1 165 ? -10.731 13.166 12.407 1.00 92.19 165 TYR A O 1
ATOM 1271 N N . THR A 1 166 ? -9.833 11.264 13.198 1.00 91.75 166 THR A N 1
ATOM 1272 C CA . THR A 1 166 ? -8.434 11.721 13.269 1.00 91.75 166 THR A CA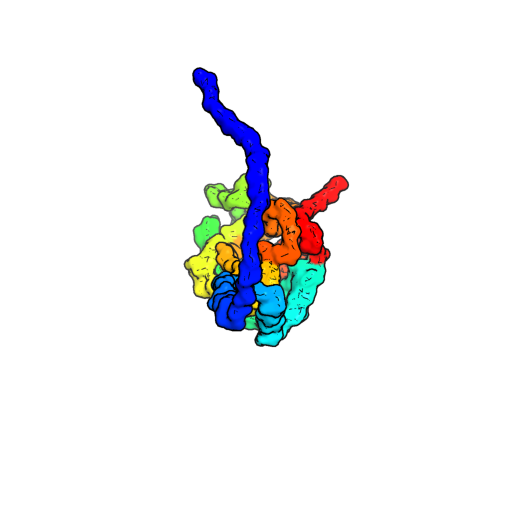 1
ATOM 1273 C C . THR A 1 166 ? -7.610 11.318 12.055 1.00 91.75 166 THR A C 1
ATOM 1275 O O . THR A 1 166 ? -6.662 12.018 11.724 1.00 91.75 166 THR A O 1
ATOM 1278 N N . THR A 1 167 ? -7.993 10.247 11.356 1.00 95.25 167 THR A N 1
ATOM 1279 C CA . THR A 1 167 ? -7.277 9.749 10.172 1.00 95.25 167 THR A CA 1
ATOM 1280 C C . THR A 1 167 ? -7.160 10.825 9.095 1.00 95.25 167 THR A C 1
ATOM 1282 O O . THR A 1 167 ? -8.157 11.463 8.735 1.00 95.25 167 THR A O 1
ATOM 1285 N N . ARG A 1 168 ? -5.948 11.027 8.576 1.00 95.19 168 ARG A N 1
ATOM 1286 C CA . ARG A 1 168 ? -5.647 11.946 7.474 1.00 95.19 168 ARG A CA 1
ATOM 1287 C C . ARG A 1 168 ? -4.757 11.246 6.461 1.00 95.19 168 ARG A C 1
ATOM 1289 O O . ARG A 1 168 ? -3.886 10.469 6.830 1.00 95.19 168 ARG A O 1
ATOM 1296 N N . PHE A 1 169 ? -4.993 11.551 5.193 1.00 95.44 169 PHE A N 1
ATOM 1297 C CA . PHE A 1 169 ? -4.122 11.136 4.108 1.00 95.44 169 PHE A CA 1
ATOM 1298 C C . PHE A 1 169 ? -2.832 11.959 4.162 1.00 95.44 169 PHE A C 1
ATOM 1300 O O . PHE A 1 169 ? -2.899 13.187 4.223 1.00 95.44 169 PHE A O 1
ATOM 1307 N N . SER A 1 170 ? -1.682 11.286 4.192 1.00 94.12 170 SER A N 1
ATOM 1308 C CA . SER A 1 170 ? -0.374 11.938 4.332 1.00 94.12 170 SER A CA 1
ATOM 1309 C C . SER A 1 170 ? 0.421 11.911 3.031 1.00 94.12 170 SER A C 1
ATOM 1311 O O . SER A 1 170 ? 0.845 12.963 2.557 1.00 94.12 170 SER A O 1
ATOM 1313 N N . SER A 1 171 ? 0.606 10.732 2.442 1.00 93.88 171 SER A N 1
ATOM 1314 C CA . SER A 1 171 ? 1.389 10.542 1.224 1.00 93.88 171 SER A CA 1
ATOM 1315 C C . SER A 1 171 ? 0.870 9.349 0.424 1.00 93.88 171 SER A C 1
ATOM 1317 O O . SER A 1 171 ? 0.197 8.467 0.958 1.00 93.88 171 SER A O 1
ATOM 1319 N N . HIS A 1 172 ? 1.180 9.340 -0.872 1.00 95.50 172 HIS A N 1
ATOM 1320 C CA . HIS A 1 172 ? 0.897 8.219 -1.758 1.00 95.50 172 HIS A CA 1
ATOM 1321 C C . HIS A 1 172 ? 2.007 8.116 -2.789 1.00 95.50 172 HIS A C 1
ATOM 1323 O O . HIS A 1 172 ? 2.172 8.999 -3.634 1.00 95.50 172 HIS A O 1
ATOM 1329 N N . ASN A 1 173 ? 2.787 7.054 -2.631 1.00 95.12 173 ASN A N 1
ATOM 1330 C CA . ASN A 1 173 ? 4.028 6.800 -3.338 1.00 95.12 173 ASN A CA 1
ATOM 1331 C C . ASN A 1 173 ? 4.014 5.352 -3.838 1.00 95.12 173 ASN A C 1
ATOM 1333 O O . ASN A 1 173 ? 3.301 4.510 -3.288 1.00 95.12 173 ASN A O 1
ATOM 1337 N N . CYS A 1 174 ? 4.808 5.069 -4.861 1.00 94.56 174 CYS A N 1
ATOM 1338 C CA . CYS A 1 174 ? 5.014 3.733 -5.399 1.00 94.56 174 CYS A CA 1
ATOM 1339 C C . CYS A 1 174 ? 6.492 3.373 -5.275 1.00 94.56 174 CYS A C 1
ATOM 1341 O O . CYS A 1 174 ? 7.353 4.224 -5.492 1.00 94.56 174 CYS A O 1
ATOM 1343 N N . PHE A 1 175 ? 6.767 2.115 -4.945 1.00 91.25 175 PHE A N 1
ATOM 1344 C CA . PHE A 1 175 ? 8.084 1.523 -5.122 1.00 91.25 175 PHE A CA 1
ATOM 1345 C C . PHE A 1 175 ? 8.081 0.716 -6.412 1.00 91.25 175 PHE A C 1
ATOM 1347 O O . PHE A 1 175 ? 7.289 -0.217 -6.548 1.00 91.25 175 PHE A O 1
ATOM 1354 N N . VAL A 1 176 ? 8.994 1.047 -7.315 1.00 90.38 176 VAL A N 1
ATOM 1355 C CA . VAL A 1 176 ? 9.289 0.238 -8.496 1.00 90.38 176 VAL A CA 1
ATOM 1356 C C . VAL A 1 176 ? 10.537 -0.559 -8.172 1.00 90.38 176 VAL A C 1
ATOM 1358 O O . VAL A 1 176 ? 11.545 0.033 -7.798 1.00 90.38 176 VAL A O 1
ATOM 1361 N N . LYS A 1 177 ? 10.452 -1.887 -8.259 1.00 87.94 177 LYS A N 1
ATOM 1362 C CA . LYS A 1 177 ? 11.541 -2.815 -7.935 1.00 87.94 177 LYS A CA 1
ATOM 1363 C C . LYS A 1 177 ? 11.802 -3.735 -9.119 1.00 87.94 177 LYS A C 1
ATOM 1365 O O . LYS A 1 177 ? 10.863 -4.111 -9.816 1.00 87.94 177 LYS A O 1
ATOM 1370 N N . TRP A 1 178 ? 13.055 -4.115 -9.321 1.00 86.56 178 TRP A N 1
ATOM 1371 C CA . TRP A 1 178 ? 13.459 -5.102 -10.322 1.00 86.56 178 TRP A CA 1
ATOM 1372 C C . TRP A 1 178 ? 14.579 -5.988 -9.772 1.00 86.56 178 TRP A C 1
ATOM 1374 O O . TRP A 1 178 ? 15.135 -5.729 -8.702 1.00 86.56 178 TRP A O 1
ATOM 1384 N N . LYS A 1 179 ? 14.901 -7.063 -10.498 1.00 83.31 179 LYS A N 1
ATOM 1385 C CA . LYS A 1 179 ? 15.968 -7.991 -10.110 1.00 83.31 179 LYS A CA 1
ATOM 1386 C C . LYS A 1 179 ? 17.324 -7.281 -10.114 1.00 83.31 179 LYS A C 1
ATOM 1388 O O . LYS A 1 179 ? 17.715 -6.698 -11.118 1.00 83.31 179 LYS A O 1
ATOM 1393 N N . GLY A 1 180 ? 18.051 -7.375 -9.007 1.00 79.31 180 GLY A N 1
ATOM 1394 C CA . GLY A 1 180 ? 19.382 -6.796 -8.846 1.00 79.31 180 GLY A CA 1
ATOM 1395 C C . GLY A 1 180 ? 19.933 -7.039 -7.441 1.00 79.31 180 GLY A C 1
ATOM 1396 O O . GLY A 1 180 ? 19.218 -7.531 -6.572 1.00 79.31 180 GLY A O 1
ATOM 1397 N N . GLU A 1 181 ? 21.204 -6.693 -7.218 1.00 73.00 181 GLU A N 1
ATOM 1398 C CA . GLU A 1 181 ? 21.871 -6.860 -5.912 1.00 73.00 181 GLU A CA 1
ATOM 1399 C C . GLU A 1 181 ? 21.286 -5.946 -4.822 1.00 73.00 181 GLU A C 1
ATOM 1401 O O . GLU A 1 181 ? 21.265 -6.314 -3.647 1.00 73.00 181 GLU A O 1
ATOM 1406 N N . GLY A 1 182 ? 20.777 -4.773 -5.215 1.00 74.06 182 GLY A N 1
ATOM 1407 C CA . GLY A 1 182 ? 19.948 -3.918 -4.374 1.00 74.06 182 GLY A CA 1
ATOM 1408 C C . GLY A 1 182 ? 20.498 -3.637 -2.980 1.00 74.06 182 GLY A C 1
ATOM 1409 O O . GLY A 1 182 ? 21.676 -3.337 -2.795 1.00 74.06 182 GLY A O 1
ATOM 1410 N N . TYR A 1 183 ? 19.606 -3.747 -1.995 1.00 67.69 183 TYR A N 1
ATOM 1411 C CA . TYR A 1 183 ? 19.869 -3.515 -0.572 1.00 67.69 183 TYR A CA 1
ATOM 1412 C C . TYR A 1 183 ? 20.399 -4.770 0.151 1.00 67.69 183 TYR A C 1
ATOM 1414 O O . TYR A 1 183 ? 20.301 -4.869 1.373 1.00 67.69 183 TYR A O 1
ATOM 1422 N N . GLY A 1 184 ? 20.945 -5.742 -0.587 1.00 71.06 184 GLY A N 1
ATOM 1423 C CA . GLY A 1 184 ? 21.383 -7.025 -0.042 1.00 71.06 184 GLY A CA 1
ATOM 1424 C C . GLY A 1 184 ? 20.214 -7.942 0.326 1.00 71.06 184 GLY A C 1
ATOM 1425 O O . GLY A 1 184 ? 19.159 -7.910 -0.303 1.00 71.06 184 GLY A O 1
ATOM 1426 N N . GLU A 1 185 ? 20.400 -8.778 1.351 1.00 69.00 185 GLU A N 1
ATOM 1427 C CA . GLU A 1 185 ? 19.410 -9.796 1.741 1.00 69.00 185 GLU A CA 1
ATOM 1428 C C . GLU A 1 185 ? 18.122 -9.208 2.347 1.00 69.00 185 GLU A C 1
ATOM 1430 O O . GLU A 1 185 ? 17.072 -9.848 2.304 1.00 69.00 185 GLU A O 1
ATOM 1435 N N . SER A 1 186 ? 18.178 -8.011 2.947 1.00 70.81 186 SER A N 1
ATOM 1436 C CA . SER A 1 186 ? 17.030 -7.395 3.623 1.00 70.81 186 SER A CA 1
ATOM 1437 C C . SER A 1 186 ? 17.220 -5.894 3.860 1.00 70.81 186 SER A C 1
ATOM 1439 O O . SER A 1 186 ? 18.319 -5.439 4.159 1.00 70.81 186 SER A O 1
ATOM 1441 N N . LEU A 1 187 ? 16.113 -5.138 3.861 1.00 76.94 187 LEU A N 1
ATOM 1442 C CA . LEU A 1 187 ? 16.061 -3.736 4.315 1.00 76.94 187 LEU A CA 1
ATOM 1443 C C . LEU A 1 187 ? 16.209 -3.579 5.844 1.00 76.94 187 LEU A C 1
ATOM 1445 O O . LEU A 1 187 ? 16.123 -2.470 6.368 1.00 76.94 187 LEU A O 1
ATOM 1449 N N . GLY A 1 188 ? 16.405 -4.684 6.568 1.00 82.00 188 GLY A N 1
ATOM 1450 C CA . GLY A 1 188 ? 16.420 -4.715 8.023 1.00 82.00 188 GLY A CA 1
ATOM 1451 C C . GLY A 1 188 ? 15.012 -4.643 8.613 1.00 82.00 188 GLY A C 1
ATOM 1452 O O . GLY A 1 188 ? 14.073 -4.108 8.017 1.00 82.00 188 GLY A O 1
ATOM 1453 N N . LEU A 1 189 ? 14.848 -5.206 9.810 1.00 87.81 189 LEU A N 1
ATOM 1454 C CA . LEU A 1 189 ? 13.570 -5.156 10.509 1.00 87.81 189 LEU A CA 1
ATOM 1455 C C . LEU A 1 189 ? 13.322 -3.731 11.019 1.00 87.81 189 LEU A C 1
ATOM 1457 O O . LEU A 1 189 ? 14.103 -3.198 11.804 1.00 87.81 189 LEU A O 1
ATOM 1461 N N . HIS A 1 190 ? 12.218 -3.128 10.594 1.00 89.88 190 HIS A N 1
ATOM 1462 C CA . HIS A 1 190 ? 11.821 -1.779 10.984 1.00 89.88 190 HIS A CA 1
ATOM 1463 C C . HIS A 1 190 ? 10.304 -1.696 11.166 1.00 89.88 190 HIS A C 1
ATOM 1465 O O . HIS A 1 190 ? 9.572 -2.660 10.936 1.00 89.88 190 HIS A O 1
ATOM 1471 N N . CYS A 1 191 ? 9.832 -0.535 11.612 1.00 91.69 191 CYS A N 1
ATOM 1472 C CA . CYS A 1 191 ? 8.419 -0.196 11.584 1.00 91.69 191 CYS A CA 1
ATOM 1473 C C . CYS A 1 191 ? 8.240 1.245 11.107 1.00 91.69 191 CYS A C 1
ATOM 1475 O O . CYS A 1 191 ? 9.046 2.126 11.420 1.00 91.69 191 CYS A O 1
ATOM 1477 N N . ASP A 1 192 ? 7.153 1.499 10.386 1.00 89.88 192 ASP A N 1
ATOM 1478 C CA . ASP A 1 192 ? 6.922 2.798 9.749 1.00 89.88 192 ASP A CA 1
ATOM 1479 C C . ASP A 1 192 ? 6.655 3.910 10.771 1.00 89.88 192 ASP A C 1
ATOM 1481 O O . ASP A 1 192 ? 6.852 5.091 10.490 1.00 89.88 192 ASP A O 1
ATOM 1485 N N . GLN A 1 193 ? 6.237 3.566 11.998 1.00 90.25 193 GLN A N 1
ATOM 1486 C CA . GLN A 1 193 ? 6.081 4.522 13.105 1.00 90.25 193 GLN A CA 1
ATOM 1487 C C . GLN A 1 193 ? 7.406 4.957 13.729 1.00 90.25 193 GLN A C 1
ATOM 1489 O O . GLN A 1 193 ? 7.413 5.741 14.678 1.00 90.25 193 GLN A O 1
ATOM 1494 N N . GLY A 1 194 ? 8.537 4.501 13.191 1.00 86.56 194 GLY A N 1
ATOM 1495 C CA . GLY A 1 194 ? 9.827 4.710 13.817 1.00 86.56 194 GLY A CA 1
ATOM 1496 C C . GLY A 1 194 ? 10.259 6.171 13.977 1.00 86.56 194 GLY A C 1
ATOM 1497 O O . GLY A 1 194 ? 11.045 6.475 14.872 1.00 86.56 194 GLY A O 1
ATOM 1498 N N . GLY A 1 195 ? 9.706 7.082 13.171 1.00 86.31 195 GLY A N 1
ATOM 1499 C CA . GLY A 1 195 ? 9.928 8.526 13.297 1.00 86.31 195 GLY A CA 1
ATOM 1500 C C . GLY A 1 195 ? 9.154 9.208 14.436 1.00 86.31 195 GLY A C 1
ATOM 1501 O O . GLY A 1 195 ? 9.353 10.397 14.676 1.00 86.31 195 GLY A O 1
ATOM 1502 N N . VAL A 1 196 ? 8.264 8.497 15.136 1.00 89.94 196 VAL A N 1
ATOM 1503 C CA . VAL A 1 196 ? 7.471 9.050 16.244 1.00 89.94 196 VAL A CA 1
ATOM 1504 C C . VAL A 1 196 ? 8.186 8.813 17.583 1.00 89.94 196 VAL A C 1
ATOM 1506 O O . VAL A 1 196 ? 8.506 7.663 17.899 1.00 89.94 196 VAL A O 1
ATOM 1509 N N . PRO A 1 197 ? 8.359 9.847 18.433 1.00 89.81 197 PRO A N 1
ATOM 1510 C CA . PRO A 1 197 ? 8.892 9.680 19.784 1.00 89.81 197 PRO A CA 1
ATOM 1511 C C . PRO A 1 197 ? 8.111 8.659 20.628 1.00 89.81 197 PRO A C 1
ATOM 1513 O O . PRO A 1 197 ? 6.881 8.617 20.606 1.00 89.81 197 PRO A O 1
ATOM 1516 N N . GLN A 1 198 ? 8.836 7.851 21.401 1.00 89.88 198 GLN A N 1
ATOM 1517 C CA . GLN A 1 198 ? 8.273 6.923 22.388 1.00 89.88 198 GLN A CA 1
ATOM 1518 C C . GLN A 1 198 ? 7.899 7.649 23.701 1.00 89.88 198 GLN A C 1
ATOM 1520 O O . GLN A 1 198 ? 8.469 8.705 23.987 1.00 89.88 198 GLN A O 1
ATOM 1525 N N . PRO A 1 199 ? 6.987 7.097 24.533 1.00 91.50 199 PRO A N 1
ATOM 1526 C CA . PRO A 1 199 ? 6.314 5.799 24.398 1.00 91.50 199 PRO A CA 1
ATOM 1527 C C . PRO A 1 199 ? 5.140 5.822 23.414 1.00 91.50 199 PRO A C 1
ATOM 1529 O O . PRO A 1 199 ? 4.382 6.790 23.353 1.00 91.50 199 PRO A O 1
ATOM 1532 N N . TRP A 1 200 ? 4.947 4.724 22.681 1.00 92.00 200 TRP A N 1
ATOM 1533 C CA . TRP A 1 200 ? 3.765 4.558 21.836 1.00 92.00 200 TRP A CA 1
ATOM 1534 C C . TRP A 1 200 ? 2.585 4.019 22.644 1.00 92.00 200 TRP A C 1
ATOM 1536 O O . TRP A 1 200 ? 2.733 3.186 23.540 1.00 92.00 200 TRP A O 1
ATOM 1546 N N . GLY A 1 201 ? 1.396 4.537 22.341 1.00 89.88 201 GLY A N 1
ATOM 1547 C CA . GLY A 1 201 ? 0.146 4.085 22.941 1.00 89.88 201 GLY A CA 1
ATOM 1548 C C . GLY A 1 201 ? -0.514 2.967 22.137 1.00 89.88 201 GLY A C 1
ATOM 1549 O O . GLY A 1 201 ? -0.049 2.573 21.078 1.00 89.88 201 GLY A O 1
ATOM 1550 N N . ARG A 1 202 ? -1.679 2.515 22.614 1.00 85.50 202 ARG A N 1
ATOM 1551 C CA . ARG A 1 202 ? -2.500 1.490 21.938 1.00 85.50 202 ARG A CA 1
ATOM 1552 C C . ARG A 1 202 ? -3.124 1.944 20.616 1.00 85.50 202 ARG A C 1
ATOM 1554 O O . ARG A 1 202 ? -3.690 1.124 19.905 1.00 85.50 202 ARG A O 1
ATOM 1561 N N . VAL A 1 203 ? -3.128 3.246 20.345 1.00 87.69 203 VAL A N 1
ATOM 1562 C CA . VAL A 1 203 ? -3.686 3.811 19.114 1.00 87.69 203 VAL A CA 1
ATOM 1563 C C . VAL A 1 203 ? -2.532 4.051 18.161 1.00 87.69 203 VAL A C 1
ATOM 1565 O O . VAL A 1 203 ? -1.598 4.774 18.507 1.00 87.69 203 VAL A O 1
ATOM 1568 N N . ALA A 1 204 ? -2.618 3.456 16.976 1.00 91.75 204 ALA A N 1
ATOM 1569 C CA . ALA A 1 204 ? -1.662 3.698 15.913 1.00 91.75 204 ALA A CA 1
ATOM 1570 C C . ALA A 1 204 ? -1.730 5.167 15.470 1.00 91.75 204 ALA A C 1
ATOM 1572 O O . ALA A 1 204 ? -2.812 5.734 15.298 1.00 91.75 204 ALA A O 1
ATOM 1573 N N . LEU A 1 205 ? -0.568 5.789 15.304 1.00 91.94 205 LEU A N 1
ATOM 1574 C CA . LEU A 1 205 ? -0.432 7.167 14.831 1.00 91.94 205 LEU A CA 1
ATOM 1575 C C . LEU A 1 205 ? -0.218 7.214 13.318 1.00 91.94 205 LEU A C 1
ATOM 1577 O O . LEU A 1 205 ? -0.506 8.232 12.690 1.00 91.94 205 LEU A O 1
ATOM 1581 N N . ASN A 1 206 ? 0.232 6.105 12.737 1.00 91.62 206 ASN A N 1
ATOM 1582 C CA . ASN A 1 206 ? 0.293 5.882 11.306 1.00 91.62 206 ASN A CA 1
ATOM 1583 C C . ASN A 1 206 ? -0.198 4.477 10.938 1.00 91.62 206 ASN A C 1
ATOM 1585 O O . ASN A 1 206 ? -0.289 3.578 11.771 1.00 91.62 206 ASN A O 1
ATOM 1589 N N . ALA A 1 207 ? -0.571 4.326 9.675 1.00 94.38 207 ALA A N 1
ATOM 1590 C CA . ALA A 1 207 ? -0.926 3.060 9.065 1.00 94.38 207 ALA A CA 1
ATOM 1591 C C . ALA A 1 207 ? -0.731 3.198 7.556 1.00 94.38 207 ALA A C 1
ATOM 1593 O O . ALA A 1 207 ? -0.937 4.280 6.995 1.00 94.38 207 ALA A O 1
ATOM 1594 N N . ASN A 1 208 ? -0.357 2.099 6.913 1.00 95.50 208 ASN A N 1
ATOM 1595 C CA . ASN A 1 208 ? -0.067 2.059 5.491 1.00 95.50 208 ASN A CA 1
ATOM 1596 C C . ASN A 1 208 ? -1.068 1.138 4.794 1.00 95.50 208 ASN A C 1
ATOM 1598 O O . ASN A 1 208 ? -1.476 0.108 5.329 1.00 95.50 208 ASN A O 1
ATOM 1602 N N . CYS A 1 209 ? -1.445 1.516 3.578 1.00 95.44 209 CYS A N 1
ATOM 1603 C CA . CYS A 1 209 ? -2.188 0.671 2.658 1.00 95.44 209 CYS A CA 1
ATOM 1604 C C . CYS A 1 209 ? -1.325 0.495 1.411 1.00 95.44 209 CYS A C 1
ATOM 1606 O O . CYS A 1 209 ? -1.020 1.477 0.732 1.00 95.44 209 CYS A O 1
ATOM 1608 N N . ASN A 1 210 ? -0.917 -0.744 1.146 1.00 95.06 210 ASN A N 1
ATOM 1609 C CA . ASN A 1 210 ? -0.099 -1.094 -0.007 1.00 95.06 210 ASN A CA 1
ATOM 1610 C C . ASN A 1 210 ? -0.978 -1.794 -1.044 1.00 95.06 210 ASN A C 1
ATOM 1612 O O . ASN A 1 210 ? -1.622 -2.796 -0.736 1.00 95.06 210 ASN A O 1
ATOM 1616 N N . TRP A 1 211 ? -0.987 -1.268 -2.266 1.00 95.69 211 TRP A N 1
ATOM 1617 C CA . TRP A 1 211 ? -1.667 -1.879 -3.404 1.00 95.69 211 TRP A CA 1
ATOM 1618 C C . TRP A 1 211 ? -0.654 -2.706 -4.192 1.00 95.69 211 TRP A C 1
ATOM 1620 O O . TRP A 1 211 ? 0.323 -2.158 -4.703 1.00 95.69 211 TRP A O 1
ATOM 1630 N N . CYS A 1 212 ? -0.869 -4.018 -4.270 1.00 94.00 212 CYS A N 1
ATOM 1631 C CA . CYS A 1 212 ? -0.052 -4.894 -5.106 1.00 94.00 212 CYS A CA 1
ATOM 1632 C C . CYS A 1 212 ? -0.555 -4.782 -6.549 1.00 94.00 212 CYS A C 1
ATOM 1634 O O . CYS A 1 212 ? -1.705 -5.119 -6.819 1.00 94.00 212 CYS A O 1
ATOM 1636 N N . LEU A 1 213 ? 0.282 -4.256 -7.445 1.00 94.00 213 LEU A N 1
ATOM 1637 C CA . LEU A 1 213 ? -0.056 -4.064 -8.865 1.00 94.00 213 LEU A CA 1
ATOM 1638 C C . LEU A 1 213 ? 0.490 -5.177 -9.768 1.00 94.00 213 LEU A C 1
ATOM 1640 O O . LEU A 1 213 ? 0.095 -5.293 -10.923 1.00 94.00 213 LEU A O 1
ATOM 1644 N N . THR A 1 214 ? 1.388 -5.991 -9.226 1.00 91.50 214 THR A N 1
ATOM 1645 C CA . THR A 1 214 ? 1.945 -7.197 -9.836 1.00 91.50 214 THR A CA 1
ATOM 1646 C C . THR A 1 214 ? 1.811 -8.343 -8.842 1.00 91.50 214 THR A C 1
ATOM 1648 O O . THR A 1 214 ? 1.531 -8.114 -7.657 1.00 91.50 214 THR A O 1
ATOM 1651 N N . ASP A 1 215 ? 2.055 -9.567 -9.304 1.00 89.94 215 ASP A N 1
ATOM 1652 C CA . ASP A 1 215 ? 2.171 -10.716 -8.412 1.00 89.94 215 ASP A CA 1
ATOM 1653 C C . ASP A 1 215 ? 3.195 -10.425 -7.307 1.00 89.94 215 ASP A C 1
ATOM 1655 O O . ASP A 1 215 ? 4.292 -9.918 -7.552 1.00 89.94 215 ASP A O 1
ATOM 1659 N N . TYR A 1 216 ? 2.797 -10.696 -6.064 1.00 86.94 216 TYR A N 1
ATOM 1660 C CA . TYR A 1 216 ? 3.573 -10.360 -4.875 1.00 86.94 216 TYR A CA 1
ATOM 1661 C C . TYR A 1 216 ? 4.167 -11.634 -4.275 1.00 86.94 216 TYR A C 1
ATOM 1663 O O . TYR A 1 216 ? 3.610 -12.226 -3.349 1.00 86.94 216 TYR A O 1
ATOM 1671 N N . THR A 1 217 ? 5.270 -12.103 -4.861 1.00 89.25 217 THR A N 1
ATOM 1672 C CA . THR A 1 217 ? 5.886 -13.389 -4.509 1.00 89.25 217 THR A CA 1
ATOM 1673 C C . THR A 1 217 ? 7.154 -13.218 -3.674 1.00 89.25 217 THR A C 1
ATOM 1675 O O . THR A 1 217 ? 7.806 -12.173 -3.688 1.00 89.25 217 THR A O 1
ATOM 1678 N N . LEU A 1 218 ? 7.542 -14.276 -2.954 1.00 87.31 218 LEU A N 1
ATOM 1679 C CA . LEU A 1 218 ? 8.822 -14.309 -2.240 1.00 87.31 218 LEU A CA 1
ATOM 1680 C C . LEU A 1 218 ? 10.013 -14.136 -3.197 1.00 87.31 218 LEU A C 1
ATOM 1682 O O . LEU A 1 218 ? 10.966 -13.440 -2.859 1.00 87.31 218 LEU A O 1
ATOM 1686 N N . ALA A 1 219 ? 9.948 -14.746 -4.385 1.00 85.44 219 ALA A N 1
ATOM 1687 C CA . ALA A 1 219 ? 11.018 -14.685 -5.382 1.00 85.44 219 ALA A CA 1
ATOM 1688 C C . ALA A 1 219 ? 11.213 -13.270 -5.955 1.00 85.44 219 ALA A C 1
ATOM 1690 O O . ALA A 1 219 ? 12.328 -12.921 -6.336 1.00 85.44 219 ALA A O 1
ATOM 1691 N N . ASP A 1 220 ? 10.154 -12.456 -5.957 1.00 84.31 220 ASP A N 1
ATOM 1692 C CA . ASP A 1 220 ? 10.161 -11.081 -6.471 1.00 84.31 220 ASP A CA 1
ATOM 1693 C C . ASP A 1 220 ? 10.331 -10.025 -5.360 1.00 84.31 220 ASP A C 1
ATOM 1695 O O . ASP A 1 220 ? 10.184 -8.824 -5.590 1.00 84.31 220 ASP A O 1
ATOM 1699 N N . GLY A 1 221 ? 10.667 -10.454 -4.137 1.00 83.81 221 GLY A N 1
ATOM 1700 C CA . GLY A 1 221 ? 11.004 -9.548 -3.037 1.00 83.81 221 GLY A CA 1
ATOM 1701 C C . GLY A 1 221 ? 9.797 -8.974 -2.292 1.00 83.81 221 GLY A C 1
ATOM 1702 O O . GLY A 1 221 ? 9.822 -7.807 -1.874 1.00 83.81 221 GLY A O 1
ATOM 1703 N N . ALA A 1 222 ? 8.743 -9.777 -2.106 1.00 87.88 222 ALA A N 1
ATOM 1704 C CA . ALA A 1 222 ? 7.659 -9.455 -1.182 1.00 87.88 222 ALA A CA 1
ATOM 1705 C C . ALA A 1 222 ? 8.199 -9.129 0.225 1.00 87.88 222 ALA A C 1
ATOM 1707 O O . ALA A 1 222 ? 9.092 -9.811 0.733 1.00 87.88 222 ALA A O 1
ATOM 1708 N N . PHE A 1 223 ? 7.662 -8.088 0.876 1.00 86.75 223 PHE A N 1
ATOM 1709 C CA . PHE A 1 223 ? 8.061 -7.784 2.252 1.00 86.75 223 PHE A CA 1
ATOM 1710 C C . PHE A 1 223 ? 7.582 -8.880 3.212 1.00 86.75 223 PHE A C 1
ATOM 1712 O O . PHE A 1 223 ? 6.534 -9.498 3.020 1.00 86.75 223 PHE A O 1
ATOM 1719 N N . ALA A 1 224 ? 8.328 -9.065 4.298 1.00 88.50 224 ALA A N 1
ATOM 1720 C CA . ALA A 1 224 ? 7.928 -9.909 5.415 1.00 88.50 224 ALA A CA 1
ATOM 1721 C C . ALA A 1 224 ? 7.401 -9.053 6.576 1.00 88.50 224 ALA A C 1
ATOM 1723 O O . ALA A 1 224 ? 7.935 -7.982 6.864 1.00 88.50 224 ALA A O 1
ATOM 1724 N N . CYS A 1 225 ? 6.383 -9.551 7.279 1.00 91.25 225 CYS A N 1
ATOM 1725 C CA . CYS A 1 225 ? 5.880 -8.955 8.515 1.00 91.25 225 CYS A CA 1
ATOM 1726 C C . CYS A 1 225 ? 5.970 -9.944 9.676 1.00 91.25 225 CYS A C 1
ATOM 1728 O O . CYS A 1 225 ? 5.683 -11.131 9.527 1.00 91.25 225 CYS A O 1
ATOM 1730 N N . VAL A 1 226 ? 6.300 -9.436 10.863 1.00 94.25 226 VAL A N 1
ATOM 1731 C CA . VAL A 1 226 ? 6.235 -10.208 12.108 1.00 94.25 226 VAL A CA 1
ATOM 1732 C C . VAL A 1 226 ? 4.846 -10.021 12.713 1.00 94.25 226 VAL A C 1
ATOM 1734 O O . VAL A 1 226 ? 4.553 -8.966 13.283 1.00 94.25 226 VAL A O 1
ATOM 1737 N N . ALA A 1 227 ? 3.987 -11.033 12.573 1.00 96.50 227 ALA A N 1
ATOM 1738 C CA . ALA A 1 227 ? 2.613 -10.987 13.070 1.00 96.50 227 ALA A CA 1
ATOM 1739 C C . ALA A 1 227 ? 2.567 -10.670 14.577 1.00 96.50 227 ALA A C 1
ATOM 1741 O O . ALA A 1 227 ? 3.324 -11.232 15.371 1.00 96.50 227 ALA A O 1
ATOM 1742 N N . GLY A 1 228 ? 1.701 -9.733 14.964 1.00 95.50 228 GLY A N 1
ATOM 1743 C CA . GLY A 1 228 ? 1.485 -9.333 16.357 1.00 95.50 228 GLY A CA 1
ATOM 1744 C C . GLY A 1 228 ? 2.584 -8.443 16.951 1.00 95.50 228 GLY A C 1
ATOM 1745 O O . GLY A 1 228 ? 2.495 -8.043 18.115 1.00 95.50 228 GLY A O 1
ATOM 1746 N N . SER A 1 229 ? 3.632 -8.109 16.187 1.00 94.31 229 SER A N 1
ATOM 1747 C CA . SER A 1 229 ? 4.743 -7.279 16.678 1.00 94.31 229 SER A CA 1
ATOM 1748 C C . SER A 1 229 ? 4.309 -5.869 17.098 1.00 94.31 229 SER A C 1
ATOM 1750 O O . SER A 1 229 ? 4.900 -5.305 18.022 1.00 94.31 229 SER A O 1
ATOM 1752 N N . HIS A 1 230 ? 3.234 -5.332 16.511 1.00 94.06 230 HIS A N 1
ATOM 1753 C CA . HIS A 1 230 ? 2.652 -4.028 16.854 1.00 94.06 230 HIS A CA 1
ATOM 1754 C C . HIS A 1 230 ? 2.200 -3.937 18.317 1.00 94.06 230 HIS A C 1
ATOM 1756 O O . HIS A 1 230 ? 2.264 -2.862 18.911 1.00 94.06 230 HIS A O 1
ATOM 1762 N N . HIS A 1 231 ? 1.837 -5.056 18.955 1.00 93.75 231 HIS A N 1
ATOM 1763 C CA . HIS A 1 231 ? 1.469 -5.085 20.374 1.00 93.75 231 HIS A CA 1
ATOM 1764 C C . HIS A 1 231 ? 2.611 -4.716 21.326 1.00 93.75 231 HIS A C 1
ATOM 1766 O O . HIS A 1 231 ? 2.351 -4.376 22.483 1.00 93.75 231 HIS A O 1
ATOM 1772 N N . ARG A 1 232 ? 3.866 -4.756 20.857 1.00 92.25 232 ARG A N 1
ATOM 1773 C CA . ARG A 1 232 ? 5.028 -4.349 21.656 1.00 92.25 232 ARG A CA 1
ATOM 1774 C C . ARG A 1 232 ? 5.087 -2.841 21.892 1.00 92.25 232 ARG A C 1
ATOM 1776 O O . ARG A 1 232 ? 5.715 -2.426 22.859 1.00 92.25 232 ARG A O 1
ATOM 1783 N N . ASN A 1 233 ? 4.412 -2.031 21.066 1.00 92.12 233 ASN A N 1
ATOM 1784 C CA . ASN A 1 233 ? 4.416 -0.563 21.156 1.00 92.12 233 ASN A CA 1
ATOM 1785 C C . ASN A 1 233 ? 5.838 0.032 21.244 1.00 92.12 233 ASN A C 1
ATOM 1787 O O . ASN A 1 233 ? 6.080 1.017 21.944 1.00 92.12 233 ASN A O 1
ATOM 1791 N N . SER A 1 234 ? 6.786 -0.590 20.546 1.00 90.38 234 SER A N 1
ATOM 1792 C CA . SER A 1 234 ? 8.193 -0.210 20.531 1.00 90.38 234 SER A CA 1
ATOM 1793 C C . SER A 1 234 ? 8.794 -0.472 19.159 1.00 90.38 234 SER A C 1
ATOM 1795 O O . SER A 1 234 ? 8.255 -1.242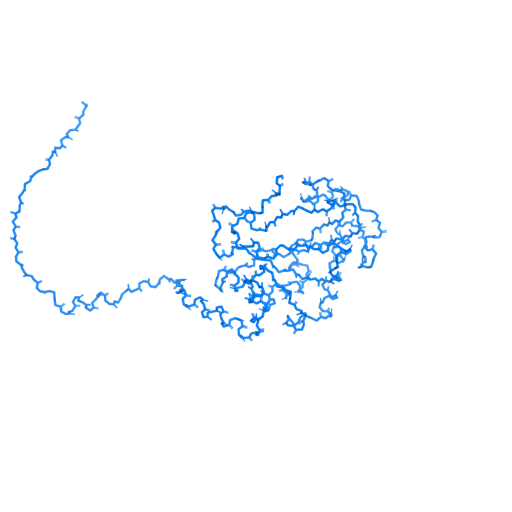 18.364 1.00 90.38 234 SER A O 1
ATOM 1797 N N . GLN A 1 235 ? 9.960 0.118 18.921 1.00 90.31 235 GLN A N 1
ATOM 1798 C CA . GLN A 1 235 ? 10.805 -0.259 17.793 1.00 90.31 235 GLN A CA 1
ATOM 1799 C C . GLN A 1 235 ? 11.155 -1.756 17.858 1.00 90.31 235 GLN A C 1
ATOM 1801 O O . GLN A 1 235 ? 11.246 -2.308 18.967 1.00 90.31 235 GLN A O 1
ATOM 1806 N N . PRO A 1 236 ? 11.371 -2.416 16.706 1.00 89.94 236 PRO A N 1
ATOM 1807 C CA . PRO A 1 236 ? 11.991 -3.727 16.698 1.00 89.94 236 PRO A CA 1
ATOM 1808 C C . PRO A 1 236 ? 13.391 -3.634 17.307 1.00 89.94 236 PRO A C 1
ATOM 1810 O O . PRO A 1 236 ? 14.123 -2.666 17.105 1.00 89.94 236 PRO A O 1
ATOM 1813 N N . VAL A 1 237 ? 13.749 -4.657 18.073 1.00 84.62 237 VAL A N 1
ATOM 1814 C CA . VAL A 1 237 ? 15.090 -4.813 18.630 1.00 84.62 237 VAL A CA 1
ATOM 1815 C C . VAL A 1 237 ? 15.747 -5.923 17.831 1.00 84.62 237 VAL A C 1
ATOM 1817 O O . VAL A 1 237 ? 15.211 -7.032 17.778 1.00 84.62 237 VAL A O 1
ATOM 1820 N N . MET A 1 238 ? 16.864 -5.613 17.176 1.00 74.00 238 MET A N 1
ATOM 1821 C CA . MET A 1 238 ? 17.638 -6.631 16.472 1.00 74.00 238 MET A CA 1
ATOM 1822 C C . MET A 1 238 ? 18.204 -7.623 17.499 1.00 74.00 238 MET A C 1
ATOM 1824 O O . MET A 1 238 ? 18.571 -7.194 18.599 1.00 74.00 238 MET A O 1
ATOM 1828 N N . PRO A 1 239 ? 18.248 -8.930 17.186 1.00 68.00 239 PRO A N 1
ATOM 1829 C CA . PRO A 1 239 ? 18.928 -9.900 18.036 1.00 68.00 239 PRO A CA 1
ATOM 1830 C C . PRO A 1 239 ? 20.362 -9.434 18.312 1.00 68.00 239 PRO A C 1
ATOM 1832 O O . PRO A 1 239 ? 21.022 -8.929 17.402 1.00 68.00 239 PRO A O 1
ATOM 1835 N N . GLN A 1 240 ? 20.798 -9.558 19.566 1.00 54.66 240 GLN A N 1
ATOM 1836 C CA . GLN A 1 240 ? 22.196 -9.355 19.956 1.00 54.66 240 GLN A CA 1
ATOM 1837 C C . GLN A 1 240 ? 23.034 -10.571 19.574 1.00 54.66 240 GLN A C 1
ATOM 1839 O O . GLN A 1 240 ? 22.489 -11.696 19.670 1.00 54.66 240 GLN A O 1
#

pLDDT: mean 81.13, std 20.99, range [23.94, 98.5]

Solvent-accessible surface area (backbone atoms only — not comparable to full-atom values): 15789 Å² total; per-residue (Å²): 144,85,81,81,89,78,90,88,85,88,87,89,82,89,85,81,91,78,84,84,52,77,67,66,67,58,66,74,73,73,72,83,79,70,59,96,77,75,70,50,74,70,53,50,51,52,52,38,52,47,52,30,65,80,68,71,36,60,66,50,50,50,33,32,74,60,31,62,49,64,90,80,56,48,90,75,60,68,59,47,70,70,56,41,50,51,51,49,52,53,48,40,55,51,47,19,72,72,72,76,45,56,56,45,94,90,74,25,58,79,57,91,61,82,49,79,90,63,65,52,74,68,44,66,74,65,72,41,52,65,25,62,52,76,48,70,58,39,62,77,76,44,70,67,47,46,52,59,73,61,28,65,54,62,48,38,52,48,20,53,57,50,24,81,86,72,57,72,91,84,83,48,68,45,79,50,73,44,93,57,71,23,67,62,98,56,94,64,88,74,57,93,62,68,87,55,78,79,83,53,64,97,58,45,92,67,87,86,87,84,82,79,80,59,89,80,36,76,92,79,65,47,85,85,81,66,70,38,51,66,80,68,44,60,78,73,76,79,86,129

Secondary structure (DSSP, 8-state):
------------------PPPHHHHHHTTS-----TT---HHHHHHHHHHHHHHHT-HHHHHHHHHHS-----HHHHT--HHHHHHHHHHHHHHHHHHHS--EETTTEESS----TT---HHHHHH---SSEEEE--GGGT-HHHHHHHT-HHHHHHHHHHT-TTT-------EEEE-SSSTTTT-S-S--GGGGSPSPP-SS-S--------S---TTTTPPP--TTGGGG-S------